Protein 8BBU (pdb70)

B-factor: mean 14.74, std 7.97, range [5.06, 46.54]

Secondary structure (P-SEA, 3-state):
ccaaaaaaaaaaacccccccbbbbcccccccccccccaaaaaaacccccccccccccaaaaaaaaaaaaaaccccccccccccaaaaaaaaacccccccccccaaaaaaaaaaaacccccc/ccaaaaaaaaaaacccccccbbbbcccbbbbccccccaaaaaaaccccccaaaaaacaaaaaaaaaaaaaaccccccccccccaaaaaaaaaccccccccccaaaaaaaaaaaaaccc

Structure (mmCIF, N/CA/C/O backbone):
data_8BBU
#
_entry.id   8BBU
#
_cell.length_a   27.440
_cell.length_b   36.170
_cell.length_c   61.390
_cell.angle_alpha   106.809
_cell.angle_beta   92.582
_cell.angle_gamma   95.491
#
_symmetry.space_group_name_H-M   'P 1'
#
loop_
_entity.id
_entity.type
_entity.pdbx_description
1 polymer Lysozyme
2 non-polymer 'SODIUM ION'
3 non-polymer 'MALONATE ION'
4 non-polymer GLYCEROL
5 water water
#
loop_
_atom_site.group_PDB
_atom_site.id
_atom_site.type_symbol
_atom_site.label_atom_id
_atom_site.label_alt_id
_atom_site.label_comp_id
_atom_site.label_asym_id
_atom_site.label_entity_id
_atom_site.label_seq_id
_atom_site.pdbx_PDB_ins_code
_atom_site.Cartn_x
_atom_site.Cartn_y
_atom_site.Cartn_z
_atom_site.occupancy
_atom_site.B_iso_or_equiv
_atom_site.auth_seq_id
_atom_site.auth_comp_id
_atom_site.auth_asym_id
_atom_site.auth_atom_id
_atom_site.pdbx_PDB_model_num
ATOM 9 N N . PHE A 1 2 ? -13.24251 23.02970 -17.98985 1.000 8.23223 22 PHE A N 1
ATOM 10 C CA . PHE A 1 2 ? -12.61748 23.04108 -19.30999 1.000 7.38088 22 PHE A CA 1
ATOM 11 C C . PHE A 1 2 ? -13.59896 23.66917 -20.27744 1.000 8.27931 22 PHE A C 1
ATOM 12 O O . PHE A 1 2 ? -14.60634 23.06423 -20.63087 1.000 9.47834 22 PHE A O 1
ATOM 20 N N . THR A 1 3 ? -13.32472 24.90425 -20.67487 1.000 8.30143 23 THR A N 1
ATOM 21 C CA . THR A 1 3 ? -14.29714 25.68358 -21.42595 1.000 8.98174 23 THR A CA 1
ATOM 22 C C . THR A 1 3 ? -14.13249 25.49433 -22.93959 1.000 8.72429 23 THR A C 1
ATOM 23 O O . THR A 1 3 ? -13.09699 25.05444 -23.43915 1.000 8.76564 23 THR A O 1
ATOM 27 N N . ASP A 1 4 ? -15.19455 25.85579 -23.67259 1.000 9.74746 24 ASP A N 1
ATOM 28 C CA . ASP A 1 4 ? -15.12741 25.85284 -25.12733 1.000 10.27443 24 ASP A CA 1
ATOM 29 C C . ASP A 1 4 ? -14.03025 26.77212 -25.65574 1.000 10.44721 24 ASP A C 1
ATOM 30 O O . ASP A 1 4 ? -13.42604 26.46364 -26.69285 1.000 10.48821 24 ASP A O 1
ATOM 35 N N . SER A 1 5 ? -13.74877 27.89331 -24.96297 1.000 10.46951 25 SER A N 1
ATOM 36 C CA . SER A 1 5 ? -12.67823 28.76719 -25.43007 1.000 11.78541 25 SER A CA 1
ATOM 37 C C . SER A 1 5 ? -11.33221 28.07849 -25.32300 1.000 9.46602 25 SER A C 1
ATOM 38 O O . SER A 1 5 ? -10.49755 28.19651 -26.22669 1.000 10.41574 25 SER A O 1
ATOM 41 N N . CYS A 1 6 ? -11.11025 27.37071 -24.20832 1.000 8.21926 26 CYS A N 1
ATOM 42 C CA . CYS A 1 6 ? -9.87875 26.60367 -24.03572 1.000 8.16074 26 CYS A CA 1
ATOM 43 C C . CYS A 1 6 ? -9.75588 25.54244 -25.12475 1.000 7.66067 26 CYS A C 1
ATOM 44 O O . CYS A 1 6 ? -8.73167 25.43067 -25.80893 1.000 8.22767 26 CYS A O 1
ATOM 47 N N . LEU A 1 7 ? -10.83930 24.79112 -25.32983 1.000 7.49833 27 LEU A N 1
ATOM 48 C CA . LEU A 1 7 ? -10.87948 23.77751 -26.36316 1.000 7.53283 27 LEU A CA 1
ATOM 49 C C . LEU A 1 7 ? -10.57659 24.36116 -27.74674 1.000 8.28872 27 LEU A C 1
ATOM 50 O O . LEU A 1 7 ? -9.79962 23.78632 -28.51672 1.000 9.01363 27 LEU A O 1
ATOM 55 N N . ARG A 1 8 ? -11.18156 25.50165 -28.07824 1.000 8.90965 28 ARG A N 1
ATOM 56 C CA . ARG A 1 8 ? -10.98839 26.10904 -29.39648 1.000 10.12352 28 ARG A CA 1
ATOM 57 C C . ARG A 1 8 ? -9.55047 26.50904 -29.62564 1.000 8.56180 28 ARG A C 1
ATOM 58 O O . ARG A 1 8 ? -9.02892 26.36234 -30.73631 1.000 9.24328 28 ARG A O 1
ATOM 64 N N . CYS A 1 9 ? -8.89936 27.05955 -28.60083 1.000 8.69285 29 CYS A N 1
ATOM 65 C CA . CYS A 1 9 ? -7.53006 27.49305 -28.78139 1.000 9.25096 29 CYS A CA 1
ATOM 66 C C . CYS A 1 9 ? -6.57564 26.30936 -28.85081 1.000 8.42663 29 CYS A C 1
ATOM 67 O O . CYS A 1 9 ? -5.58540 26.37968 -29.57684 1.000 9.88160 29 CYS A O 1
ATOM 70 N N . ILE A 1 10 ? -6.85743 25.22046 -28.11757 1.000 8.17923 30 ILE A N 1
ATOM 71 C CA . ILE A 1 10 ? -6.11727 23.98525 -28.34873 1.000 8.44833 30 ILE A CA 1
ATOM 72 C C . ILE A 1 10 ? -6.28873 23.54451 -29.79118 1.000 8.11220 30 ILE A C 1
ATOM 73 O O . ILE A 1 10 ? -5.31763 23.20617 -30.47923 1.000 8.94344 30 ILE A O 1
ATOM 78 N N . CYS A 1 11 ? -7.52783 23.54450 -30.28357 1.000 8.32503 31 CYS A N 1
ATOM 79 C CA . CYS A 1 11 ? -7.76524 23.16591 -31.68269 1.000 9.26674 31 CYS A CA 1
ATOM 80 C C . CYS A 1 11 ? -6.89925 23.98794 -32.63295 1.000 10.00592 31 CYS A C 1
ATOM 81 O O . CYS A 1 11 ? -6.23312 23.43721 -33.51108 1.000 10.09318 31 CYS A O 1
ATOM 84 N N A LYS A 1 12 ? -6.90877 25.31191 -32.46716 0.500 10.45850 32 LYS A N 1
ATOM 85 N N B LYS A 1 12 ? -6.91536 25.31075 -32.48503 0.500 10.51440 32 LYS A N 1
ATOM 86 C CA A LYS A 1 12 ? -6.16755 26.20404 -33.36344 0.500 11.01085 32 LYS A CA 1
ATOM 87 C CA B LYS A 1 12 ? -6.15644 26.16037 -33.40426 0.500 11.09897 32 LYS A CA 1
ATOM 88 C C A LYS A 1 12 ? -4.67784 25.88744 -33.36802 0.500 10.92555 32 LYS A C 1
ATOM 89 C C B LYS A 1 12 ? -4.67374 25.82129 -33.38313 0.500 10.65508 32 LYS A C 1
ATOM 90 O O A LYS A 1 12 ? -4.02686 25.91987 -34.42146 0.500 12.48341 32 LYS A O 1
ATOM 91 O O B LYS A 1 12 ? -4.02598 25.75687 -34.43539 0.500 11.95254 32 LYS A O 1
ATOM 96 N N . VAL A 1 13 ? -4.11319 25.61940 -32.19359 1.000 10.85156 33 VAL A N 1
ATOM 97 C CA . VAL A 1 13 ? -2.69517 25.32771 -32.11497 1.000 11.91391 33 VAL A CA 1
ATOM 98 C C . VAL A 1 13 ? -2.37963 24.01418 -32.81001 1.000 11.50717 33 VAL A C 1
ATOM 99 O O . VAL A 1 13 ? -1.33735 23.89119 -33.46976 1.000 12.65516 33 VAL A O 1
ATOM 103 N N . GLU A 1 14 ? -3.29360 23.04530 -32.75508 1.000 10.94946 34 GLU A N 1
ATOM 104 C CA . GLU A 1 14 ? -3.02980 21.74615 -33.33729 1.000 10.30309 34 GLU A CA 1
ATOM 105 C C . GLU A 1 14 ? -3.24283 21.72613 -34.83830 1.000 13.73543 34 GLU A C 1
ATOM 106 O O . GLU A 1 14 ? -2.62947 20.90223 -35.52707 1.000 17.23377 34 GLU A O 1
ATOM 114 N N . GLY A 1 15 ? -4.08193 22.61294 -35.36392 1.000 13.32817 35 GLY A N 1
ATOM 115 C CA . GLY A 1 15 ? -4.35744 22.67721 -36.79318 1.000 12.98546 35 GLY A CA 1
ATOM 116 C C . GLY A 1 15 ? -5.83193 22.76277 -37.10526 1.000 12.70114 35 GLY A C 1
ATOM 117 O O . GLY A 1 15 ? -6.22893 23.32423 -38.12534 1.000 16.71052 35 GLY A O 1
ATOM 118 N N . CYS A 1 16 ? -6.65656 22.15835 -36.27026 1.000 12.80019 36 CYS A N 1
ATOM 119 C CA . CYS A 1 16 ? -8.09132 22.39358 -36.30310 1.000 10.47422 36 CYS A CA 1
ATOM 120 C C . CYS A 1 16 ? -8.69471 21.96322 -37.63883 1.000 10.89438 36 CYS A C 1
ATOM 121 O O . CYS A 1 16 ? -8.43127 20.83177 -38.07018 1.000 11.23375 36 CYS A O 1
ATOM 124 N N . ASP A 1 17 ? -9.53644 22.78471 -38.27574 1.000 11.68644 37 ASP A N 1
ATOM 125 C CA . ASP A 1 17 ? -10.36790 22.27334 -39.36156 1.000 13.35974 37 ASP A CA 1
ATOM 126 C C . ASP A 1 17 ? -9.53703 21.74714 -40.52647 1.000 11.89210 37 ASP A C 1
ATOM 127 O O . ASP A 1 17 ? -9.99131 20.83961 -41.23036 1.000 12.26607 37 ASP A O 1
ATOM 132 N N . SER A 1 18 ? -8.33761 22.29569 -40.75032 1.000 13.27263 38 SER A N 1
ATOM 133 C CA . SER A 1 18 ? -7.52675 21.82579 -41.87582 1.000 13.25701 38 SER A CA 1
ATOM 134 C C . SER A 1 18 ? -7.14436 20.36481 -41.72959 1.000 12.17815 38 SER A C 1
ATOM 135 O O . SER A 1 18 ? -6.77873 19.72336 -42.72458 1.000 13.98300 38 SER A O 1
ATOM 138 N N . GLN A 1 19 ? -7.22489 19.82357 -40.50901 1.000 11.02406 39 GLN A N 1
ATOM 139 C CA . GLN A 1 19 ? -6.83533 18.44430 -40.23590 1.000 10.40111 39 GLN A CA 1
ATOM 140 C C . GLN A 1 19 ? -8.02018 17.50302 -40.09711 1.000 9.61093 39 GLN A C 1
ATOM 141 O O . GLN A 1 19 ? -7.80802 16.30877 -39.83566 1.000 10.40738 39 GLN A O 1
ATOM 147 N N . ILE A 1 20 ? -9.25643 17.97685 -40.31931 1.000 9.90154 40 ILE A N 1
ATOM 148 C CA . ILE A 1 20 ? -10.38448 17.05786 -40.31705 1.000 10.46069 40 ILE A CA 1
ATOM 149 C C . ILE A 1 20 ? -10.15870 16.00561 -41.38483 1.000 10.17179 40 ILE A C 1
ATOM 150 O O . ILE A 1 20 ? -9.82643 16.31494 -42.52845 1.000 11.23775 40 ILE A O 1
ATOM 155 N N . GLY A 1 21 ? -10.31098 14.73844 -41.00775 1.000 9.19835 41 GLY A N 1
ATOM 156 C CA . GLY A 1 21 ? -10.14313 13.66159 -41.96673 1.000 10.76783 41 GLY A CA 1
ATOM 157 C C . GLY A 1 21 ? -8.70572 13.21137 -42.16891 1.000 10.73257 41 GLY A C 1
ATOM 158 O O . GLY A 1 21 ? -8.47899 12.26123 -42.92382 1.000 12.58097 41 GLY A O 1
ATOM 159 N N . LYS A 1 22 ? -7.73477 13.86181 -41.54560 1.000 9.27115 42 LYS A N 1
ATOM 160 C CA . LYS A 1 22 ? -6.33347 13.67510 -41.88426 1.000 9.69094 42 LYS A CA 1
ATOM 161 C C . LYS A 1 22 ? -5.56078 13.05611 -40.73181 1.000 9.20761 42 LYS A C 1
ATOM 162 O O . LYS A 1 22 ? -5.80745 13.36612 -39.56982 1.000 10.37333 42 LYS A O 1
ATOM 168 N N . CYS A 1 23 ? -4.58179 12.21562 -41.06579 1.000 8.75232 43 CYS A N 1
ATOM 169 C CA . CYS A 1 23 ? -3.63520 11.69188 -40.09460 1.000 8.79585 43 CYS A CA 1
ATOM 170 C C . CYS A 1 23 ? -2.22385 11.87583 -40.62147 1.000 9.08182 43 CYS A C 1
ATOM 171 O O . CYS A 1 23 ? -1.99049 11.90878 -41.83589 1.000 10.34045 43 CYS A O 1
ATOM 174 N N . GLY A 1 24 ? -1.26671 11.92151 -39.70176 1.000 9.29744 44 GLY A N 1
ATOM 175 C CA . GLY A 1 24 ? 0.14720 11.91927 -39.99326 1.000 10.59978 44 GLY A CA 1
ATOM 176 C C . GLY A 1 24 ? 0.86088 11.12223 -38.91668 1.000 9.35724 44 GLY A C 1
ATOM 177 O O . GLY A 1 24 ? 0.23121 10.64576 -37.98622 1.000 12.08349 44 GLY A O 1
ATOM 178 N N . MET A 1 25 ? 2.17541 10.97201 -39.05918 1.000 10.78304 45 MET A N 1
ATOM 179 C CA . MET A 1 25 ? 2.98926 10.32819 -38.04851 1.000 10.97775 45 MET A CA 1
ATOM 180 C C . MET A 1 25 ? 3.70902 11.36979 -37.20743 1.000 11.30032 45 MET A C 1
ATOM 181 O O . MET A 1 25 ? 4.19375 12.37349 -37.72636 1.000 13.98054 45 MET A O 1
ATOM 186 N N A ASP A 1 26 ? 3.70713 11.15744 -35.89634 0.500 9.42249 46 ASP A N 1
ATOM 187 N N B ASP A 1 26 ? 3.82371 11.08974 -35.91300 0.500 10.55230 46 ASP A N 1
ATOM 188 C CA A ASP A 1 26 ? 4.44189 12.00231 -34.96761 0.500 9.61294 46 ASP A CA 1
ATOM 189 C CA B ASP A 1 26 ? 4.40922 12.01290 -34.94803 0.500 11.33969 46 ASP A CA 1
ATOM 190 C C A ASP A 1 26 ? 5.16206 11.10443 -33.97485 0.500 8.34411 46 ASP A C 1
ATOM 191 C C B ASP A 1 26 ? 5.15113 11.17447 -33.91284 0.500 9.78414 46 ASP A C 1
ATOM 192 O O A ASP A 1 26 ? 4.53174 10.30825 -33.26697 0.500 7.82508 46 ASP A O 1
ATOM 193 O O B ASP A 1 26 ? 4.52264 10.47798 -33.10898 0.500 9.86340 46 ASP A O 1
ATOM 202 N N . VAL A 1 27 ? 6.48676 11.21989 -33.93986 1.000 9.77929 47 VAL A N 1
ATOM 203 C CA . VAL A 1 27 ? 7.31245 10.44668 -33.01115 1.000 10.71151 47 VAL A CA 1
ATOM 204 C C . VAL A 1 27 ? 6.90199 8.96393 -33.02848 1.000 10.39962 47 VAL A C 1
ATOM 205 O O . VAL A 1 27 ? 6.70921 8.33096 -31.98431 1.000 11.39745 47 VAL A O 1
ATOM 209 N N . GLY A 1 28 ? 6.75891 8.41445 -34.23540 1.000 10.64598 48 GLY A N 1
ATOM 210 C CA . GLY A 1 28 ? 6.51376 7.00309 -34.38962 1.000 12.40243 48 GLY A CA 1
ATOM 211 C C . GLY A 1 28 ? 5.07589 6.55792 -34.25355 1.000 10.67170 48 GLY A C 1
ATOM 212 O O . GLY A 1 28 ? 4.82431 5.34146 -34.22997 1.000 12.20457 48 GLY A O 1
ATOM 213 N N . SER A 1 29 ? 4.13772 7.48995 -34.11998 1.000 9.52431 49 SER A N 1
ATOM 214 C CA . SER A 1 29 ? 2.74785 7.16589 -33.85263 1.000 8.93615 49 SER A CA 1
ATOM 215 C C . SER A 1 29 ? 1.82181 7.92357 -34.78870 1.000 8.49817 49 SER A C 1
ATOM 216 O O . SER A 1 29 ? 2.01014 9.10971 -35.04731 1.000 8.92374 49 SER A O 1
ATOM 219 N N A LEU A 1 30 ? 0.75829 7.26746 -35.22471 0.500 7.81126 50 LEU A N 1
ATOM 220 N N B LEU A 1 30 ? 0.76590 7.25257 -35.24419 0.500 8.69608 50 LEU A N 1
ATOM 221 C CA A LEU A 1 30 ? -0.25518 7.97143 -35.99213 0.500 7.40254 50 LEU A CA 1
ATOM 222 C CA B LEU A 1 30 ? -0.28868 7.96608 -35.94916 0.500 9.33356 50 LEU A CA 1
ATOM 223 C C A LEU A 1 30 ? -0.95994 8.99220 -35.10813 0.500 7.47579 50 LEU A C 1
ATOM 224 C C B LEU A 1 30 ? -0.85541 9.05337 -35.05533 0.500 8.59812 50 LEU A C 1
ATOM 225 O O A LEU A 1 30 ? -1.27631 8.72309 -33.94144 0.500 7.17150 50 LEU A O 1
ATOM 226 O O B LEU A 1 30 ? -1.00587 8.87723 -33.83919 0.500 8.63548 50 LEU A O 1
ATOM 235 N N . SER A 1 31 ? -1.20594 10.17280 -35.66862 1.000 7.96926 51 SER A N 1
ATOM 236 C CA . SER A 1 31 ? -1.84862 11.27955 -34.97706 1.000 8.26203 51 SER A CA 1
ATOM 237 C C . SER A 1 31 ? -2.86577 11.87821 -35.93457 1.000 7.91734 51 SER A C 1
ATOM 238 O O . SER A 1 31 ? -2.51910 12.20364 -37.08087 1.000 9.09056 51 SER A O 1
ATOM 241 N N . CYS A 1 32 ? -4.13615 11.96359 -35.50831 1.000 7.22911 52 CYS A N 1
ATOM 242 C CA . CYS A 1 32 ? -5.23053 12.23241 -36.43165 1.000 7.55611 52 CYS A CA 1
ATOM 243 C C . CYS A 1 32 ? -6.08000 13.41756 -35.99103 1.000 7.62396 52 CYS A C 1
ATOM 244 O O . CYS A 1 32 ? -6.32499 13.62950 -34.79474 1.000 7.41224 52 CYS A O 1
ATOM 247 N N . GLY A 1 33 ? -6.59255 14.13251 -36.99677 1.000 7.96882 53 GLY A N 1
ATOM 248 C CA . GLY A 1 33 ? -7.69326 15.03565 -36.84228 1.000 9.07660 53 GLY A CA 1
ATOM 249 C C . GLY A 1 33 ? -7.34848 16.38743 -36.26513 1.000 8.05447 53 GLY A C 1
ATOM 250 O O . GLY A 1 33 ? -6.18651 16.75433 -36.04690 1.000 7.87152 53 GLY A O 1
ATOM 251 N N . PRO A 1 34 ? -8.39531 17.17476 -36.02507 1.000 7.94359 54 PRO A N 1
ATOM 252 C CA . PRO A 1 34 ? -8.20668 18.58704 -35.65214 1.000 8.44081 54 PRO A CA 1
ATOM 253 C C . PRO A 1 34 ? -7.45987 18.79795 -34.35259 1.000 8.43145 54 PRO A C 1
ATOM 254 O O . PRO A 1 34 ? -6.90959 19.89844 -34.15582 1.000 9.89140 54 PRO A O 1
ATOM 258 N N . TYR A 1 35 ? -7.44389 17.80731 -33.45804 1.000 7.72201 55 TYR A N 1
ATOM 259 C CA . TYR A 1 35 ? -6.73796 17.90014 -32.19169 1.000 7.37281 55 TYR A CA 1
ATOM 260 C C . TYR A 1 35 ? -5.47439 17.05588 -32.14148 1.000 7.64793 55 TYR A C 1
ATOM 261 O O . TYR A 1 35 ? -4.82465 17.01121 -31.09419 1.000 7.95581 55 TYR A O 1
ATOM 270 N N . GLN A 1 36 ? -5.12418 16.39523 -33.25131 1.000 7.39430 56 GLN A N 1
ATOM 271 C CA . GLN A 1 36 ? -3.88505 15.63639 -33.37608 1.000 7.99285 56 GLN A CA 1
ATOM 272 C C . GLN A 1 36 ? -3.77312 14.59983 -32.24984 1.000 7.75069 56 GLN A C 1
ATOM 273 O O . GLN A 1 36 ? -2.86331 14.63268 -31.42090 1.000 8.95609 56 GLN A O 1
ATOM 279 N N . ILE A 1 37 ? -4.72232 13.67042 -32.24498 1.000 7.63545 57 ILE A N 1
ATOM 280 C CA . ILE A 1 37 ? -4.88646 12.66440 -31.20015 1.000 6.98443 57 ILE A CA 1
ATOM 281 C C . ILE A 1 37 ? -4.26525 11.34856 -31.63291 1.000 6.44729 57 ILE A C 1
ATOM 282 O O . ILE A 1 37 ? -4.57916 10.84155 -32.71318 1.000 7.08039 57 ILE A O 1
ATOM 287 N N . LYS A 1 38 ? -3.38611 10.80420 -30.77741 1.000 6.85778 58 LYS A N 1
ATOM 288 C CA . LYS A 1 38 ? -2.80263 9.48455 -30.95956 1.000 6.54859 58 LYS A CA 1
ATOM 289 C C . LYS A 1 38 ? -3.67319 8.42630 -30.26817 1.000 6.91974 58 LYS A C 1
ATOM 290 O O . LYS A 1 38 ? -4.45757 8.72317 -29.35598 1.000 7.28620 58 LYS A O 1
ATOM 296 N N . LYS A 1 39 ? -3.49090 7.17232 -30.67170 1.000 6.66592 59 LYS A N 1
ATOM 297 C CA . LYS A 1 39 ? -4.34597 6.11460 -30.13729 1.000 7.43550 59 LYS A CA 1
ATOM 298 C C . LYS A 1 39 ? -4.31025 5.99798 -28.60438 1.000 7.56123 59 LYS A C 1
ATOM 299 O O . LYS A 1 39 ? -5.38877 5.79515 -28.00493 1.000 7.78524 59 LYS A O 1
ATOM 305 N N . PRO A 1 40 ? -3.16502 6.14218 -27.90814 1.000 7.04444 60 PRO A N 1
ATOM 306 C CA . PRO A 1 40 ? -3.20482 6.05915 -26.43149 1.000 7.75975 60 PRO A CA 1
ATOM 307 C C . PRO A 1 40 ? -4.10168 7.09846 -25.80846 1.000 6.89761 60 PRO A C 1
ATOM 308 O O . PRO A 1 40 ? -4.70884 6.84914 -24.75205 1.000 7.51477 60 PRO A O 1
ATOM 312 N N . TYR A 1 41 ? -4.17522 8.27631 -26.41799 1.000 6.79557 61 TYR A N 1
ATOM 313 C CA . TYR A 1 41 ? -5.05285 9.33487 -25.93640 1.000 6.50732 61 TYR A CA 1
ATOM 314 C C . TYR A 1 41 ? -6.51560 8.92521 -26.09477 1.000 6.42687 61 TYR A C 1
ATOM 315 O O . TYR A 1 41 ? -7.33101 9.11661 -25.17706 1.000 7.62285 61 TYR A O 1
ATOM 324 N N . TRP A 1 42 ? -6.85913 8.36370 -27.26059 1.000 6.59831 62 TRP A N 1
ATOM 325 C CA . TRP A 1 42 ? -8.21331 7.87268 -27.50838 1.000 6.76204 62 TRP A CA 1
ATOM 326 C C . TRP A 1 42 ? -8.59005 6.74639 -26.54881 1.000 7.13064 62 TRP A C 1
ATOM 327 O O . TRP A 1 42 ? -9.73527 6.67290 -26.08563 1.000 8.13568 62 TRP A O 1
ATOM 338 N N . ILE A 1 43 ? -7.65624 5.84884 -26.25055 1.000 7.46759 63 ILE A N 1
ATOM 339 C CA . ILE A 1 43 ? -7.89554 4.84308 -25.20793 1.000 8.01127 63 ILE A CA 1
ATOM 340 C C . ILE A 1 43 ? -8.13936 5.54331 -23.87610 1.000 7.61208 63 ILE A C 1
ATOM 341 O O . ILE A 1 43 ? -9.11476 5.24656 -23.15983 1.000 8.57816 63 ILE A O 1
ATOM 346 N N . ASP A 1 44 ? -7.25601 6.47474 -23.52289 1.000 7.26590 64 ASP A N 1
ATOM 347 C CA . ASP A 1 44 ? -7.36505 7.13755 -22.23245 1.000 7.80709 64 ASP A CA 1
ATOM 348 C C . ASP A 1 44 ? -8.64700 7.93781 -22.09433 1.000 8.70202 64 ASP A C 1
ATOM 349 O O . ASP A 1 44 ? -9.16168 8.05267 -20.97652 1.000 9.51633 64 ASP A O 1
ATOM 354 N N . CYS A 1 45 ? -9.18229 8.50178 -23.19242 1.000 7.80574 65 CYS A N 1
ATOM 355 C CA . CYS A 1 45 ? -10.41643 9.27566 -23.10648 1.000 8.14168 65 CYS A CA 1
ATOM 356 C C . CYS A 1 45 ? -11.66858 8.41529 -23.18057 1.000 8.23887 65 CYS A C 1
ATOM 357 O O . CYS A 1 45 ? -12.77374 8.96319 -23.16535 1.000 10.83434 65 CYS A O 1
ATOM 360 N N . GLY A 1 46 ? -11.52936 7.09627 -23.22176 1.000 8.82648 66 GLY A N 1
ATOM 361 C CA . GLY A 1 46 ? -12.66450 6.19107 -23.11695 1.000 9.68490 66 GLY A CA 1
ATOM 362 C C . GLY A 1 46 ? -13.19217 5.64400 -24.43219 1.000 9.63510 66 GLY A C 1
ATOM 363 O O . GLY A 1 46 ? -14.34253 5.16586 -24.47000 1.000 11.29763 66 GLY A O 1
ATOM 364 N N . LYS A 1 47 ? -12.39005 5.68744 -25.50040 1.000 9.87884 67 LYS A N 1
ATOM 365 C CA . LYS A 1 47 ? -12.75632 5.09577 -26.78436 1.000 10.55637 67 LYS A CA 1
ATOM 366 C C . LYS A 1 47 ? -14.13187 5.54433 -27.29524 1.000 9.96916 67 LYS A C 1
ATOM 367 O O . LYS A 1 47 ? -14.97062 4.71632 -27.65479 1.000 11.38574 67 LYS A O 1
ATOM 373 N N . PRO A 1 48 ? -14.38345 6.84865 -27.39002 1.000 10.24445 68 PRO A N 1
ATOM 374 C CA . PRO A 1 48 ? -15.64310 7.31579 -27.98489 1.000 11.09782 68 PRO A CA 1
ATOM 375 C C . PRO A 1 48 ? -15.72169 6.99813 -29.46945 1.000 10.48516 68 PRO A C 1
ATOM 376 O O . PRO A 1 48 ? -14.71847 6.81228 -30.17202 1.000 10.12687 68 PRO A O 1
ATOM 380 N N . GLY A 1 49 ? -16.95932 6.92592 -29.95712 1.000 11.14383 69 GLY A N 1
ATOM 381 C CA . GLY A 1 49 ? -17.17503 6.69441 -31.36648 1.000 12.64756 69 GLY A CA 1
ATOM 382 C C . GLY A 1 49 ? -16.93005 5.25328 -31.77019 1.000 13.06572 69 GLY A C 1
ATOM 383 O O . GLY A 1 49 ? -16.95432 4.32610 -30.94989 1.000 14.77874 69 GLY A O 1
ATOM 384 N N . GLY A 1 50 ? -16.72368 5.05760 -33.07484 1.000 13.28370 70 GLY A N 1
ATOM 385 C CA . GLY A 1 50 ? -16.67640 3.72649 -33.64391 1.000 15.51385 70 GLY A CA 1
ATOM 386 C C . GLY A 1 50 ? -15.31712 3.06574 -33.69158 1.000 15.30980 70 GLY A C 1
ATOM 387 O O . GLY A 1 50 ? -15.21892 1.85750 -33.93565 1.000 17.99178 70 GLY A O 1
ATOM 388 N N . GLY A 1 51 ? -14.25293 3.81190 -33.48922 1.000 14.02490 71 GLY A N 1
ATOM 389 C CA . GLY A 1 51 ? -12.90704 3.29434 -33.61158 1.000 12.39797 71 GLY A CA 1
ATOM 390 C C . GLY A 1 51 ? -11.95056 4.45799 -33.53912 1.000 10.75672 71 GLY A C 1
ATOM 391 O O . GLY A 1 51 ? -12.35645 5.62365 -33.52397 1.000 10.46758 71 GLY A O 1
ATOM 392 N N . TYR A 1 52 ? -10.65855 4.12994 -33.48048 1.000 10.30824 72 TYR A N 1
ATOM 393 C CA . TYR A 1 52 ? -9.64955 5.16143 -33.26330 1.000 9.65168 72 TYR A CA 1
ATOM 394 C C . TYR A 1 52 ? -9.63492 6.19762 -34.38859 1.000 8.71296 72 TYR A C 1
ATOM 395 O O . TYR A 1 52 ? -9.81728 7.40130 -34.15961 1.000 8.78190 72 TYR A O 1
ATOM 404 N N . GLU A 1 53 ? -9.35450 5.76648 -35.61801 1.000 9.83226 73 GLU A N 1
ATOM 405 C CA . GLU A 1 53 ? -9.25324 6.73995 -36.70556 1.000 9.79284 73 GLU A CA 1
ATOM 406 C C . GLU A 1 53 ? -10.61743 7.34485 -37.02107 1.000 9.68832 73 GLU A C 1
ATOM 407 O O . GLU A 1 53 ? -10.72715 8.54883 -37.30476 1.000 10.70540 73 GLU A O 1
ATOM 413 N N . SER A 1 54 ? -11.66581 6.52536 -37.01810 1.000 10.57574 74 SER A N 1
ATOM 414 C CA . SER A 1 54 ? -12.96616 7.09113 -37.37117 1.000 11.95105 74 SER A CA 1
ATOM 415 C C . SER A 1 54 ? -13.40273 8.16292 -36.38098 1.000 10.58275 74 SER A C 1
ATOM 416 O O . SER A 1 54 ? -14.03025 9.15539 -36.76722 1.000 12.80700 74 SER A O 1
ATOM 419 N N . CYS A 1 55 ? -13.07697 7.98582 -35.09687 1.000 9.48011 75 CYS A N 1
ATOM 420 C CA . CYS A 1 55 ? -13.36425 9.03097 -34.12826 1.000 9.35720 75 CYS A CA 1
ATOM 421 C C . CYS A 1 55 ? -12.43570 10.21990 -34.31450 1.000 7.91271 75 CYS A C 1
ATOM 422 O O . CYS A 1 55 ? -12.89326 11.36529 -34.44633 1.000 8.64751 75 CYS A O 1
ATOM 425 N N . THR A 1 56 ? -11.10973 9.97713 -34.26720 1.000 8.27315 76 THR A N 1
ATOM 426 C CA . THR A 1 56 ? -10.19955 11.10425 -34.12427 1.000 8.15916 76 THR A CA 1
ATOM 427 C C . THR A 1 56 ? -10.03935 11.91929 -35.39742 1.000 7.78918 76 THR A C 1
ATOM 428 O O . THR A 1 56 ? -9.58076 13.06272 -35.32723 1.000 8.81718 76 THR A O 1
ATOM 432 N N . LYS A 1 57 ? -10.41971 11.36491 -36.57056 1.000 7.96866 77 LYS A N 1
ATOM 433 C CA . LYS A 1 57 ? -10.46654 12.18038 -37.77937 1.000 8.96353 77 LYS A CA 1
ATOM 434 C C . LYS A 1 57 ? -11.60185 13.19989 -37.75235 1.000 8.67626 77 LYS A C 1
ATOM 435 O O . LYS A 1 57 ? -11.57211 14.19050 -38.49935 1.000 10.28378 77 LYS A O 1
ATOM 441 N N . ASN A 1 58 ? -12.60865 12.96243 -36.91897 1.000 9.18251 78 ASN A N 1
ATOM 442 C CA . ASN A 1 58 ? -13.84544 13.72887 -36.88769 1.000 9.59186 78 ASN A CA 1
ATOM 443 C C . ASN A 1 58 ? -13.77758 14.78243 -35.78244 1.000 8.37910 78 ASN A C 1
ATOM 444 O O . ASN A 1 58 ? -13.31695 14.51013 -34.66493 1.000 8.77933 78 ASN A O 1
ATOM 449 N N . LYS A 1 59 ? -14.24811 15.99302 -36.06921 1.000 8.92754 79 LYS A N 1
ATOM 450 C CA . LYS A 1 59 ? -14.15708 17.06245 -35.08725 1.000 9.03922 79 LYS A CA 1
ATOM 451 C C . LYS A 1 59 ? -15.01849 16.78323 -33.85457 1.000 8.54839 79 LYS A C 1
ATOM 452 O O . LYS A 1 59 ? -14.55127 16.93729 -32.71937 1.000 8.48774 79 LYS A O 1
ATOM 458 N N . ALA A 1 60 ? -16.28607 16.41307 -34.04727 1.000 9.25952 80 ALA A N 1
ATOM 459 C CA . ALA A 1 60 ? -17.16277 16.20411 -32.89648 1.000 9.82499 80 ALA A CA 1
ATOM 460 C C . ALA A 1 60 ? -16.67583 15.06271 -32.00505 1.000 8.58794 80 ALA A C 1
ATOM 461 O O . ALA A 1 60 ? -16.66802 15.18422 -30.76822 1.000 8.90208 80 ALA A O 1
ATOM 463 N N . CYS A 1 61 ? -16.28955 13.92652 -32.59578 1.000 8.41704 81 CYS A N 1
ATOM 464 C CA . CYS A 1 61 ? -15.83384 12.81960 -31.75765 1.000 8.66777 81 CYS A CA 1
ATOM 465 C C . CYS A 1 61 ? -14.52970 13.18641 -31.06157 1.000 7.61425 81 CYS A C 1
ATOM 466 O O . CYS A 1 61 ? -14.31677 12.86368 -29.88020 1.000 7.85717 81 CYS A O 1
ATOM 469 N N . SER A 1 62 ? -13.64436 13.90587 -31.76985 1.000 7.39922 82 SER A N 1
ATOM 470 C CA . SER A 1 62 ? -12.42190 14.37170 -31.12881 1.000 7.23621 82 SER A CA 1
ATOM 471 C C . SER A 1 62 ? -12.72802 15.24704 -29.92155 1.000 7.35900 82 SER A C 1
ATOM 472 O O . SER A 1 62 ? -12.07103 15.13809 -28.88895 1.000 7.10333 82 SER A O 1
ATOM 475 N N . GLU A 1 63 ? -13.69605 16.15215 -30.04049 1.000 7.41371 83 GLU A N 1
ATOM 476 C CA . GLU A 1 63 ? -14.04640 17.01309 -28.92121 1.000 7.99767 83 GLU A CA 1
ATOM 477 C C . GLU A 1 63 ? -14.65385 16.23043 -27.76243 1.000 8.11615 83 GLU A C 1
ATOM 478 O O . GLU A 1 63 ? -14.36824 16.52998 -26.59896 1.000 8.47229 83 GLU A O 1
ATOM 484 N N . THR A 1 64 ? -15.48579 15.23727 -28.05913 1.000 8.44766 84 THR A N 1
ATOM 485 C CA . THR A 1 64 ? -15.94479 14.33830 -27.00467 1.000 8.72134 84 THR A CA 1
ATOM 486 C C . THR A 1 64 ? -14.76200 13.72942 -26.27202 1.000 7.88257 84 THR A C 1
ATOM 487 O O . THR A 1 64 ? -14.73682 13.68124 -25.02754 1.000 8.10712 84 THR A O 1
ATOM 491 N N . CYS A 1 65 ? -13.77416 13.26782 -27.03487 1.000 7.47443 85 CYS A N 1
ATOM 492 C CA . CYS A 1 65 ? -12.57898 12.66650 -26.45705 1.000 6.93048 85 CYS A CA 1
ATOM 493 C C . CYS A 1 65 ? -11.79675 13.66327 -25.60766 1.000 7.19223 85 CYS A C 1
ATOM 494 O O . CYS A 1 65 ? -11.47525 13.37204 -24.45388 1.000 7.16738 85 CYS A O 1
ATOM 497 N N . VAL A 1 66 ? -11.49140 14.84195 -26.15086 1.000 6.82560 86 VAL A N 1
ATOM 498 C CA . VAL A 1 66 ? -10.70561 15.82159 -25.39894 1.000 6.84735 86 VAL A CA 1
ATOM 499 C C . VAL A 1 66 ? -11.42643 16.19824 -24.11055 1.000 6.68413 86 VAL A C 1
ATOM 500 O O . VAL A 1 66 ? -10.80747 16.27733 -23.04320 1.000 7.42112 86 VAL A O 1
ATOM 504 N N A ARG A 1 67 ? -12.73173 16.46060 -24.18836 0.600 7.36587 87 ARG A N 1
ATOM 505 N N B ARG A 1 67 ? -12.73846 16.45989 -24.19637 0.400 7.55226 87 ARG A N 1
ATOM 506 C CA A ARG A 1 67 ? -13.45676 16.81307 -22.97486 0.600 7.99948 87 ARG A CA 1
ATOM 507 C CA B ARG A 1 67 ? -13.50359 16.80700 -23.00178 0.400 8.33800 87 ARG A CA 1
ATOM 508 C C A ARG A 1 67 ? -13.40772 15.68704 -21.95099 0.600 8.15774 87 ARG A C 1
ATOM 509 C C B ARG A 1 67 ? -13.44207 15.69364 -21.96144 0.400 8.45507 87 ARG A C 1
ATOM 510 O O A ARG A 1 67 ? -13.20792 15.93912 -20.75443 0.600 8.05350 87 ARG A O 1
ATOM 511 O O B ARG A 1 67 ? -13.27110 15.96319 -20.76495 0.400 8.78900 87 ARG A O 1
ATOM 526 N N . ALA A 1 68 ? -13.56757 14.43092 -22.39456 1.000 7.88658 88 ALA A N 1
ATOM 527 C CA . ALA A 1 68 ? -13.51346 13.32248 -21.44520 1.000 8.19964 88 ALA A CA 1
ATOM 528 C C . ALA A 1 68 ? -12.12376 13.18355 -20.84851 1.000 7.95797 88 ALA A C 1
ATOM 529 O O . ALA A 1 68 ? -11.96822 12.85857 -19.66338 1.000 8.43939 88 ALA A O 1
ATOM 531 N N . TYR A 1 69 ? -11.09880 13.45002 -21.65366 1.000 7.13225 89 TYR A N 1
ATOM 532 C CA . TYR A 1 69 ? -9.71887 13.37876 -21.19918 1.000 7.17849 89 TYR A CA 1
ATOM 533 C C . TYR A 1 69 ? -9.47355 14.40267 -20.09206 1.000 6.86392 89 TYR A C 1
ATOM 534 O O . TYR A 1 69 ? -8.85797 14.08718 -19.05716 1.000 6.96291 89 TYR A O 1
ATOM 543 N N . MET A 1 70 ? -9.98520 15.62735 -20.26699 1.000 6.88663 90 MET A N 1
ATOM 544 C CA . MET A 1 70 ? -9.77496 16.66970 -19.27195 1.000 7.34894 90 MET A CA 1
ATOM 545 C C . MET A 1 70 ? -10.53675 16.38053 -17.98380 1.000 7.17790 90 MET A C 1
ATOM 546 O O . MET A 1 70 ? -10.02792 16.63711 -16.88609 1.000 7.93642 90 MET A O 1
ATOM 551 N N . LYS A 1 71 ? -11.75752 15.84471 -18.09414 1.000 7.85935 91 LYS A N 1
ATOM 552 C CA . LYS A 1 71 ? -12.49903 15.43915 -16.90445 1.000 9.35869 91 LYS A CA 1
ATOM 553 C C . LYS A 1 71 ? -11.74061 14.35545 -16.14682 1.000 9.09289 91 LYS A C 1
ATOM 554 O O . LYS A 1 71 ? -11.62886 14.39942 -14.91751 1.000 9.94498 91 LYS A O 1
ATOM 558 N N . ARG A 1 72 ? -11.19129 13.37997 -16.87707 1.000 8.09457 92 ARG A N 1
ATOM 559 C CA . ARG A 1 72 ? -10.53888 12.24048 -16.24836 1.000 8.47176 92 ARG A CA 1
ATOM 560 C C . ARG A 1 72 ? -9.21301 12.62498 -15.61443 1.000 8.64291 92 ARG A C 1
ATOM 561 O O . ARG A 1 72 ? -8.89026 12.14891 -14.51201 1.000 9.27804 92 ARG A O 1
ATOM 569 N N . TYR A 1 73 ? -8.42014 13.48381 -16.28445 1.000 7.78327 93 TYR A N 1
ATOM 570 C CA . TYR A 1 73 ? -7.03382 13.69017 -15.87355 1.000 7.63429 93 TYR A CA 1
ATOM 571 C C . TYR A 1 73 ? -6.71572 15.05269 -15.26419 1.000 7.54769 93 TYR A C 1
ATOM 572 O O . TYR A 1 73 ? -5.60862 15.23192 -14.74481 1.000 8.28750 93 TYR A O 1
ATOM 581 N N . GLY A 1 74 ? -7.62043 16.03037 -15.34695 1.000 7.90214 94 GLY A N 1
ATOM 582 C CA . GLY A 1 74 ? -7.27350 17.38319 -14.90627 1.000 8.65130 94 GLY A CA 1
ATOM 583 C C . GLY A 1 74 ? -6.83197 17.46579 -13.46191 1.000 8.15040 94 GLY A C 1
ATOM 584 O O . GLY A 1 74 ? -5.70216 17.88830 -13.17173 1.000 8.16944 94 GLY A O 1
ATOM 585 N N . THR A 1 75 ? -7.71835 17.07128 -12.52094 1.000 9.51509 95 THR A N 1
ATOM 586 C CA . THR A 1 75 ? -7.37667 17.15648 -11.10397 1.000 10.64520 95 THR A CA 1
ATOM 587 C C . THR A 1 75 ? -6.36753 16.08967 -10.71544 1.000 10.39610 95 THR A C 1
ATOM 588 O O . THR A 1 75 ? -5.61191 16.27137 -9.75939 1.000 12.41758 95 THR A O 1
ATOM 592 N N . PHE A 1 76 ? -6.32176 14.97190 -11.44501 1.000 9.67538 96 PHE A N 1
ATOM 593 C CA . PHE A 1 76 ? -5.21950 14.03446 -11.25268 1.000 10.29172 96 PHE A CA 1
ATOM 594 C C . PHE A 1 76 ? -3.88520 14.73975 -11.46307 1.000 9.78639 96 PHE A C 1
ATOM 595 O O . PHE A 1 76 ? -2.97404 14.64874 -10.63640 1.000 11.57177 96 PHE A O 1
ATOM 603 N N . CYS A 1 77 ? -3.73769 15.39171 -12.60843 1.000 8.96409 97 CYS A N 1
ATOM 604 C CA . CYS A 1 77 ? -2.46534 16.02389 -12.92420 1.000 8.52498 97 CYS A CA 1
ATOM 605 C C . CYS A 1 77 ? -2.12578 17.09341 -11.89901 1.000 8.43860 97 CYS A C 1
ATOM 606 O O . CYS A 1 77 ? -0.97341 17.20246 -11.46274 1.000 10.07020 97 CYS A O 1
ATOM 609 N N . THR A 1 78 ? -3.10337 17.89156 -11.51191 1.000 8.88018 98 THR A N 1
ATOM 610 C CA . THR A 1 78 ? -2.76959 19.00563 -10.61772 1.000 10.23591 98 THR A CA 1
ATOM 611 C C . THR A 1 78 ? -2.56518 18.55969 -9.18783 1.000 11.92816 98 THR A C 1
ATOM 612 O O . THR A 1 78 ? -2.10171 19.37093 -8.37957 1.000 15.91372 98 THR A O 1
ATOM 616 N N . GLY A 1 79 ? -2.92515 17.32947 -8.84951 1.000 12.53392 99 GLY A N 1
ATOM 617 C CA . GLY A 1 79 ? -2.83814 16.88790 -7.46344 1.000 13.73245 99 GLY A CA 1
ATOM 618 C C . GLY A 1 79 ? -3.94561 17.44002 -6.59549 1.000 14.92465 99 GLY A C 1
ATOM 619 O O . GLY A 1 79 ? -3.70639 17.78253 -5.42091 1.000 19.86700 99 GLY A O 1
ATOM 620 N N . GLY A 1 80 ? -5.14855 17.56969 -7.14202 1.000 13.07466 100 GLY A N 1
ATOM 621 C CA . GLY A 1 80 ? -6.32895 17.92903 -6.39440 1.000 13.40825 100 GLY A CA 1
ATOM 622 C C . GLY A 1 80 ? -6.72990 19.37396 -6.48823 1.000 14.27545 100 GLY A C 1
ATOM 623 O O . GLY A 1 80 ? -7.82616 19.71518 -6.04507 1.000 19.26793 100 GLY A O 1
ATOM 624 N N A ARG A 1 81 ? -5.87019 20.20666 -7.08799 0.600 12.46916 101 ARG A N 1
ATOM 625 N N B ARG A 1 81 ? -5.88687 20.25945 -6.97607 0.400 13.11406 101 ARG A N 1
ATOM 626 C CA A ARG A 1 81 ? -6.10267 21.62905 -7.31722 0.600 11.90481 101 ARG A CA 1
ATOM 627 C CA B ARG A 1 81 ? -6.39636 21.61810 -7.02143 0.400 12.68471 101 ARG A CA 1
ATOM 628 C C A ARG A 1 81 ? -7.15026 21.81038 -8.40999 0.600 10.84044 101 ARG A C 1
ATOM 629 C C B ARG A 1 81 ? -7.12224 21.86214 -8.32861 0.400 11.35290 101 ARG A C 1
ATOM 630 O O A ARG A 1 81 ? -7.19243 21.05541 -9.38897 0.600 10.24238 101 ARG A O 1
ATOM 631 O O B ARG A 1 81 ? -6.87297 21.22334 -9.35643 0.400 10.45117 101 ARG A O 1
ATOM 646 N N . THR A 1 82 ? -7.97124 22.85833 -8.28860 1.000 10.45325 102 THR A N 1
ATOM 647 C CA . THR A 1 82 ? -8.83536 23.17309 -9.40735 1.000 9.31586 102 THR A CA 1
ATOM 648 C C . THR A 1 82 ? -7.96712 23.45476 -10.63544 1.000 8.91778 102 THR A C 1
ATOM 649 O O . THR A 1 82 ? -7.09332 24.33029 -10.56925 1.000 9.11727 102 THR A O 1
ATOM 653 N N . PRO A 1 83 ? -8.18208 22.78056 -11.76727 1.000 7.87813 103 PRO A N 1
ATOM 654 C CA . PRO A 1 83 ? -7.34991 23.06137 -12.94615 1.000 7.95653 103 PRO A CA 1
ATOM 655 C C . PRO A 1 83 ? -7.81861 24.30236 -13.69904 1.000 7.59470 103 PRO A C 1
ATOM 656 O O . PRO A 1 83 ? -8.98241 24.71018 -13.63911 1.000 8.43945 103 PRO A O 1
ATOM 660 N N . THR A 1 84 ? -6.89363 24.88893 -14.43487 1.000 7.63354 104 THR A N 1
ATOM 661 C CA . THR A 1 84 ? -7.21330 25.98797 -15.34967 1.000 7.47254 104 THR A CA 1
ATOM 662 C C . THR A 1 84 ? -6.93811 25.56989 -16.78778 1.000 6.91502 104 THR A C 1
ATOM 663 O O . THR A 1 84 ? -6.49579 24.46209 -17.05493 1.000 6.75808 104 THR A O 1
ATOM 667 N N . CYS A 1 85 ? -7.21031 26.46264 -17.74689 1.000 7.13913 105 CYS A N 1
ATOM 668 C CA . CYS A 1 85 ? -6.89228 26.13920 -19.13548 1.000 7.80946 105 CYS A CA 1
ATOM 669 C C . CYS A 1 85 ? -5.40598 25.84950 -19.32133 1.000 6.88189 105 CYS A C 1
ATOM 670 O O . CYS A 1 85 ? -5.03177 25.01549 -20.14716 1.000 8.17909 105 CYS A O 1
ATOM 673 N N . GLN A 1 86 ? -4.54114 26.52347 -18.55710 1.000 7.55002 106 GLN A N 1
ATOM 674 C CA . GLN A 1 86 ? -3.12108 26.19021 -18.61291 1.000 8.39436 106 GLN A CA 1
ATOM 675 C C . GLN A 1 86 ? -2.90457 24.70709 -18.33894 1.000 7.51560 106 GLN A C 1
ATOM 676 O O . GLN A 1 86 ? -2.17629 24.02589 -19.07091 1.000 8.32643 106 GLN A O 1
ATOM 682 N N . ASP A 1 87 ? -3.52565 24.19033 -17.27376 1.000 7.17668 107 ASP A N 1
ATOM 683 C CA . ASP A 1 87 ? -3.41654 22.77260 -16.98400 1.000 7.07983 107 ASP A CA 1
ATOM 684 C C . ASP A 1 87 ? -3.97735 21.91627 -18.11267 1.000 6.07018 107 ASP A C 1
ATOM 685 O O . ASP A 1 87 ? -3.35839 20.92146 -18.51337 1.000 7.08373 107 ASP A O 1
ATOM 690 N N . TYR A 1 88 ? -5.18892 22.23221 -18.57954 1.000 6.59448 108 TYR A N 1
ATOM 691 C CA . TYR A 1 88 ? -5.81886 21.40321 -19.60233 1.000 6.39825 108 TYR A CA 1
ATOM 692 C C . TYR A 1 88 ? -5.01762 21.38488 -20.89536 1.000 6.91115 108 TYR A C 1
ATOM 693 O O . TYR A 1 88 ? -4.82590 20.32987 -21.50400 1.000 7.01903 108 TYR A O 1
ATOM 702 N N . ALA A 1 89 ? -4.53595 22.54639 -21.33541 1.000 6.73694 109 ALA A N 1
ATOM 703 C CA . ALA A 1 89 ? -3.74340 22.58988 -22.56083 1.000 7.01792 109 ALA A CA 1
ATOM 704 C C . ALA A 1 89 ? -2.46425 21.78865 -22.39899 1.000 6.81804 109 ALA A C 1
ATOM 705 O O . ALA A 1 89 ? -2.05477 21.05000 -23.31472 1.000 7.44552 109 ALA A O 1
ATOM 707 N N . ARG A 1 90 ? -1.81046 21.91642 -21.23652 1.000 7.02473 110 ARG A N 1
ATOM 708 C CA . ARG A 1 90 ? -0.55967 21.20723 -21.00963 1.000 7.66789 110 ARG A CA 1
ATOM 709 C C . ARG A 1 90 ? -0.75765 19.70324 -20.89890 1.000 6.95572 110 ARG A C 1
ATOM 710 O O . ARG A 1 90 ? 0.11732 18.92300 -21.31790 1.000 7.59664 110 ARG A O 1
ATOM 718 N N A ILE A 1 91 ? -1.89851 19.29415 -20.34258 0.600 6.74663 111 ILE A N 1
ATOM 719 N N B ILE A 1 91 ? -1.89445 19.23502 -20.37342 0.400 7.27413 111 ILE A N 1
ATOM 720 C CA A ILE A 1 91 ? -2.32949 17.89815 -20.34805 0.600 6.50284 111 ILE A CA 1
ATOM 721 C CA B ILE A 1 91 ? -2.11956 17.78689 -20.43225 0.400 8.36787 111 ILE A CA 1
ATOM 722 C C A ILE A 1 91 ? -2.53731 17.41294 -21.77908 0.600 6.17596 111 ILE A C 1
ATOM 723 C C B ILE A 1 91 ? -2.57105 17.34552 -21.82176 0.400 7.74871 111 ILE A C 1
ATOM 724 O O A ILE A 1 91 ? -2.08757 16.31993 -22.14707 0.600 6.71481 111 ILE A O 1
ATOM 725 O O B ILE A 1 91 ? -2.33450 16.19188 -22.20665 0.400 7.51253 111 ILE A O 1
ATOM 734 N N . HIS A 1 92 ? -3.22682 18.20455 -22.61245 1.000 6.32649 112 HIS A N 1
ATOM 735 C CA . HIS A 1 92 ? -3.45365 17.78414 -23.99013 1.000 6.63306 112 HIS A CA 1
ATOM 736 C C . HIS A 1 92 ? -2.12878 17.47212 -24.66277 1.000 6.97715 112 HIS A C 1
ATOM 737 O O . HIS A 1 92 ? -1.96156 16.42796 -25.30040 1.000 7.79819 112 HIS A O 1
ATOM 744 N N . ASN A 1 93 ? -1.16453 18.39284 -24.53792 1.000 7.15793 113 ASN A N 1
ATOM 745 C CA . ASN A 1 93 ? 0.11444 18.23970 -25.22941 1.000 7.81976 113 ASN A CA 1
ATOM 746 C C . ASN A 1 93 ? 0.97518 17.14584 -24.60467 1.000 8.42034 113 ASN A C 1
ATOM 747 O O . ASN A 1 93 ? 1.60563 16.36746 -25.33042 1.000 9.56514 113 ASN A O 1
ATOM 752 N N . GLY A 1 94 ? 1.03881 17.07943 -23.27540 1.000 7.86146 114 GLY A N 1
ATOM 753 C CA . GLY A 1 94 ? 2.03127 16.27283 -22.59262 1.000 8.38910 114 GLY A CA 1
ATOM 754 C C . GLY A 1 94 ? 1.55962 15.00313 -21.92301 1.000 8.39776 114 GLY A C 1
ATOM 755 O O . GLY A 1 94 ? 2.38052 14.25856 -21.39097 1.000 11.43761 114 GLY A O 1
ATOM 756 N N . GLY A 1 95 ? 0.26424 14.75144 -21.89327 1.000 8.49065 115 GLY A N 1
ATOM 757 C CA . GLY A 1 95 ? -0.27420 13.56465 -21.25954 1.000 8.57175 115 GLY A CA 1
ATOM 758 C C . GLY A 1 95 ? -0.72874 13.86614 -19.84346 1.000 7.86815 115 GLY A C 1
ATOM 759 O O . GLY A 1 95 ? -0.77348 15.02818 -19.40169 1.000 8.58203 115 GLY A O 1
ATOM 760 N N . PRO A 1 96 ? -1.05790 12.81774 -19.08845 1.000 8.23211 116 PRO A N 1
ATOM 761 C CA . PRO A 1 96 ? -1.67231 13.01123 -17.76123 1.000 9.11143 116 PRO A CA 1
ATOM 762 C C . PRO A 1 96 ? -0.80176 13.74683 -16.74359 1.000 9.41972 116 PRO A C 1
ATOM 763 O O . PRO A 1 96 ? -1.34366 14.24412 -15.75116 1.000 10.97713 116 PRO A O 1
ATOM 767 N N B ARG A 1 97 ? 0.51117 13.82101 -16.96137 0.500 8.76484 117 ARG A N 1
ATOM 768 N N C ARG A 1 97 ? 0.51177 13.82231 -16.93111 0.500 9.54817 117 ARG A N 1
ATOM 769 C CA B ARG A 1 97 ? 1.42027 14.58629 -16.11953 0.500 8.97257 117 ARG A CA 1
ATOM 770 C CA C ARG A 1 97 ? 1.34781 14.64740 -16.06476 0.500 10.76171 117 ARG A CA 1
ATOM 771 C C B ARG A 1 97 ? 1.80862 15.92417 -16.74471 0.500 8.57462 117 ARG A C 1
ATOM 772 C C C ARG A 1 97 ? 1.83247 15.91356 -16.76219 0.500 9.74177 117 ARG A C 1
ATOM 773 O O B ARG A 1 97 ? 2.60297 16.66787 -16.16396 0.500 9.43757 117 ARG A O 1
ATOM 774 O O C ARG A 1 97 ? 2.73743 16.58999 -16.26358 0.500 11.38951 117 ARG A O 1
ATOM 783 N N . GLY A 1 98 ? 1.22700 16.25963 -17.89253 1.000 8.72396 118 GLY A N 1
ATOM 784 C CA . GLY A 1 98 ? 1.71670 17.37899 -18.66817 1.000 8.93889 118 GLY A CA 1
ATOM 785 C C . GLY A 1 98 ? 1.62305 18.72437 -17.98406 1.000 8.60161 118 GLY A C 1
ATOM 786 O O . GLY A 1 98 ? 2.42596 19.61134 -18.25327 1.000 9.13560 118 GLY A O 1
ATOM 787 N N . CYS A 1 99 ? 0.65810 18.89527 -17.08267 1.000 8.68074 119 CYS A N 1
ATOM 788 C CA . CYS A 1 99 ? 0.48421 20.15586 -16.38737 1.000 9.33132 119 CYS A CA 1
ATOM 789 C C . CYS A 1 99 ? 1.66025 20.51177 -15.48245 1.000 11.12958 119 CYS A C 1
ATOM 790 O O . CYS A 1 99 ? 1.75697 21.67053 -15.05547 1.000 12.40015 119 CYS A O 1
ATOM 793 N N A LYS A 1 100 ? 2.53186 19.55028 -15.17312 0.500 11.76797 120 LYS A N 1
ATOM 794 N N B LYS A 1 100 ? 2.54550 19.55745 -15.19359 0.500 11.95965 120 LYS A N 1
ATOM 795 C CA A LYS A 1 100 ? 3.69458 19.74588 -14.31783 0.500 14.08963 120 LYS A CA 1
ATOM 796 C CA B LYS A 1 100 ? 3.69945 19.73269 -14.32547 0.500 14.40856 120 LYS A CA 1
ATOM 797 C C A LYS A 1 100 ? 4.99414 19.45775 -15.06341 0.500 13.03443 120 LYS A C 1
ATOM 798 C C B LYS A 1 100 ? 5.01299 19.71504 -15.09342 0.500 13.47942 120 LYS A C 1
ATOM 799 O O A LYS A 1 100 ? 6.02859 19.22105 -14.42945 0.500 15.54682 120 LYS A O 1
ATOM 800 O O B LYS A 1 100 ? 6.07320 19.95094 -14.49831 0.500 15.84821 120 LYS A O 1
ATOM 806 N N . SER A 1 101 ? 4.97285 19.45774 -16.39390 1.000 12.70254 121 SER A N 1
ATOM 807 C CA . SER A 1 101 ? 6.15686 19.17219 -17.18512 1.000 12.79786 121 SER A CA 1
ATOM 808 C C . SER A 1 101 ? 6.67435 20.41222 -17.88659 1.000 12.46209 121 SER A C 1
ATOM 809 O O . SER A 1 101 ? 5.91254 21.15560 -18.50978 1.000 12.76309 121 SER A O 1
ATOM 812 N N A SER A 1 102 ? 7.98656 20.62220 -17.81747 0.500 13.35505 122 SER A N 1
ATOM 813 N N B SER A 1 102 ? 7.99405 20.61369 -17.81701 0.500 14.39009 122 SER A N 1
ATOM 814 C CA A SER A 1 102 ? 8.56117 21.75338 -18.53350 0.500 13.38905 122 SER A CA 1
ATOM 815 C CA B SER A 1 102 ? 8.60515 21.72487 -18.53788 0.500 15.68068 122 SER A CA 1
ATOM 816 C C A SER A 1 102 ? 8.41482 21.59995 -20.04163 0.500 12.72331 122 SER A C 1
ATOM 817 C C B SER A 1 102 ? 8.40902 21.59623 -20.03776 0.500 14.32374 122 SER A C 1
ATOM 818 O O A SER A 1 102 ? 8.55829 22.58673 -20.77015 0.500 13.93736 122 SER A O 1
ATOM 819 O O B SER A 1 102 ? 8.50831 22.59748 -20.75368 0.500 15.61992 122 SER A O 1
ATOM 824 N N . ALA A 1 103 ? 8.13698 20.38501 -20.52427 1.000 12.86744 123 ALA A N 1
ATOM 825 C CA . ALA A 1 103 ? 8.03189 20.13042 -21.95515 1.000 12.96558 123 ALA A CA 1
ATOM 826 C C . ALA A 1 103 ? 6.80262 20.76294 -22.58277 1.000 12.91881 123 ALA A C 1
ATOM 827 O O . ALA A 1 103 ? 6.73399 20.83831 -23.81501 1.000 14.94253 123 ALA A O 1
ATOM 829 N N . THR A 1 104 ? 5.82359 21.19147 -21.78487 1.000 10.62928 124 THR A N 1
ATOM 830 C CA . THR A 1 104 ? 4.54906 21.63175 -22.32946 1.000 10.21720 124 THR A CA 1
ATOM 831 C C . THR A 1 104 ? 4.33674 23.13139 -22.19085 1.000 10.38966 124 THR A C 1
ATOM 832 O O . THR A 1 104 ? 3.28584 23.63276 -22.58008 1.000 10.03501 124 THR A O 1
ATOM 836 N N . VAL A 1 105 ? 5.31388 23.85146 -21.64563 1.000 11.13882 125 VAL A N 1
ATOM 837 C CA . VAL A 1 105 ? 5.15608 25.28535 -21.40752 1.000 11.01942 125 VAL A CA 1
ATOM 838 C C . VAL A 1 105 ? 5.06180 26.06798 -22.71285 1.000 11.69495 125 VAL A C 1
ATOM 839 O O . VAL A 1 105 ? 4.23036 26.97301 -22.85574 1.000 12.01214 125 VAL A O 1
ATOM 843 N N . GLY A 1 106 ? 5.92188 25.76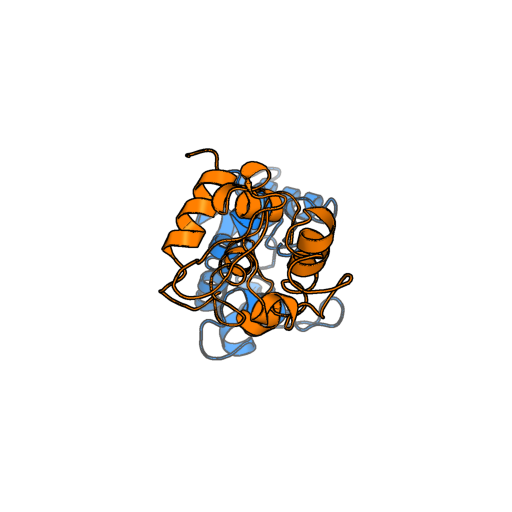261 -23.67897 1.000 12.21669 126 GLY A N 1
ATOM 844 C CA . GLY A 1 106 ? 5.84048 26.47048 -24.94614 1.000 12.47186 126 GLY A CA 1
ATOM 845 C C . GLY A 1 106 ? 4.51291 26.25682 -25.63674 1.000 12.82632 126 GLY A C 1
ATOM 846 O O . GLY A 1 106 ? 3.95687 27.18084 -26.23406 1.000 12.66065 126 GLY A O 1
ATOM 847 N N . TYR A 1 107 ? 3.97021 25.04214 -25.53245 1.000 10.91800 127 TYR A N 1
ATOM 848 C CA . TYR A 1 107 ? 2.65471 24.75626 -26.08865 1.000 10.31649 127 TYR A CA 1
ATOM 849 C C . TYR A 1 107 ? 1.59281 25.61942 -25.42096 1.000 9.96890 127 TYR A C 1
ATOM 850 O O . TYR A 1 107 ? 0.75454 26.23045 -26.09653 1.000 10.40001 127 TYR A O 1
ATOM 859 N N . TRP A 1 108 ? 1.60329 25.66446 -24.08699 1.000 9.85646 128 TRP A N 1
ATOM 860 C CA . TRP A 1 108 ? 0.69959 26.57325 -23.38867 1.000 9.34958 128 TRP A CA 1
ATOM 861 C C . TRP A 1 108 ? 0.84229 28.00724 -23.87907 1.000 9.53454 128 TRP A C 1
ATOM 862 O O . TRP A 1 108 ? -0.15928 28.70925 -24.04274 1.000 9.39132 128 TRP A O 1
ATOM 873 N N . ASN A 1 109 ? 2.06860 28.46856 -24.11656 1.000 10.59531 129 ASN A N 1
ATOM 874 C CA . ASN A 1 109 ? 2.21720 29.85922 -24.54063 1.000 11.33485 129 ASN A CA 1
ATOM 875 C C . ASN A 1 109 ? 1.48359 30.11435 -25.85382 1.000 10.94403 129 ASN A C 1
ATOM 876 O O . ASN A 1 109 ? 0.91671 31.19993 -26.06397 1.000 11.38438 129 ASN A O 1
ATOM 881 N N . LYS A 1 110 ? 1.47377 29.11812 -26.75377 1.000 10.92453 130 LYS A N 1
ATOM 882 C CA . LYS A 1 110 ? 0.71644 29.24512 -27.99938 1.000 11.58721 130 LYS A CA 1
ATOM 883 C C . LYS A 1 110 ? -0.78800 29.27478 -27.73719 1.000 10.60778 130 LYS A C 1
ATOM 884 O O . LYS A 1 110 ? -1.51700 30.07666 -28.33396 1.000 11.31460 130 LYS A O 1
ATOM 888 N N . VAL A 1 111 ? -1.28140 28.39940 -26.85396 1.000 9.69675 131 VAL A N 1
ATOM 889 C CA . VAL A 1 111 ? -2.71194 28.40478 -26.53129 1.000 9.06479 131 VAL A CA 1
ATOM 890 C C . VAL A 1 111 ? -3.09939 29.72546 -25.87885 1.000 9.38386 131 VAL A C 1
ATOM 891 O O . VAL A 1 111 ? -4.13123 30.32645 -26.20104 1.000 9.77503 131 VAL A O 1
ATOM 895 N N . GLN A 1 112 ? -2.23808 30.22250 -24.98884 1.000 9.23642 132 GLN A N 1
ATOM 896 C CA . GLN A 1 112 ? -2.52181 31.47113 -24.30140 1.000 10.00634 132 GLN A CA 1
ATOM 897 C C . GLN A 1 112 ? -2.53897 32.64767 -25.27185 1.000 10.27741 132 GLN A C 1
ATOM 898 O O . GLN A 1 112 ? -3.35097 33.57378 -25.12300 1.000 10.49183 132 GLN A O 1
ATOM 904 N N . LYS A 1 113 ? -1.66003 32.63150 -26.28389 1.000 11.15402 133 LYS A N 1
ATOM 905 C CA . LYS A 1 113 ? -1.68711 33.68559 -27.29993 1.000 11.51501 133 LYS A CA 1
ATOM 906 C C . LYS A 1 113 ? -3.03871 33.71946 -28.00440 1.000 10.92160 133 LYS A C 1
ATOM 907 O O . LYS A 1 113 ? -3.59117 34.79579 -28.27430 1.000 11.67489 133 LYS A O 1
ATOM 913 N N . CYS A 1 114 ? -3.58247 32.54078 -28.29808 1.000 10.68556 134 CYS A N 1
ATOM 914 C CA . CYS A 1 114 ? -4.92607 32.43763 -28.86263 1.000 11.25481 134 CYS A CA 1
ATOM 915 C C . CYS A 1 114 ? -5.98644 32.97380 -27.90036 1.000 11.23477 134 CYS A C 1
ATOM 916 O O . CYS A 1 114 ? -6.84466 33.76707 -28.30038 1.000 12.39758 134 CYS A O 1
ATOM 919 N N . LEU A 1 115 ? -5.90958 32.60055 -26.61752 1.000 10.91201 135 LEU A N 1
ATOM 920 C CA . LEU A 1 115 ? -6.94773 33.00088 -25.66768 1.000 11.14548 135 LEU A CA 1
ATOM 921 C C . LEU A 1 115 ? -6.94018 34.49610 -25.44132 1.000 11.47267 135 LEU A C 1
ATOM 922 O O . LEU A 1 115 ? -7.99425 35.11359 -25.27804 1.000 13.12135 135 LEU A O 1
ATOM 927 N N . ARG A 1 116 ? -5.75836 35.08361 -25.39964 1.000 9.97104 136 ARG A N 1
ATOM 928 C CA . ARG A 1 116 ? -5.60606 36.47397 -25.04343 1.000 10.49497 136 ARG A CA 1
ATOM 929 C C . ARG A 1 116 ? -5.43111 37.38556 -26.23701 1.000 9.36515 136 ARG A C 1
ATOM 930 O O . ARG A 1 116 ? -5.31772 38.60015 -26.06311 1.000 11.69322 136 ARG A O 1
ATOM 938 N N . GLY A 1 117 ? -5.45260 36.83235 -27.44657 1.000 9.14482 137 GLY A N 1
ATOM 939 C CA . GLY A 1 117 ? -5.43356 37.62338 -28.64814 1.000 9.27871 137 GLY A CA 1
ATOM 940 C C . GLY A 1 117 ? -4.15446 38.37306 -28.93736 1.000 8.90280 137 GLY A C 1
ATOM 941 O O . GLY A 1 117 ? -4.20529 39.37792 -29.64405 1.000 9.35503 137 GLY A O 1
ATOM 942 N N . THR A 1 118 ? -3.01180 37.92016 -28.42325 1.000 9.23161 138 THR A N 1
ATOM 943 C CA . THR A 1 118 ? -1.79418 38.70706 -28.55867 1.000 9.64610 138 THR A CA 1
ATOM 944 C C . THR A 1 118 ? -1.14282 38.51066 -29.92380 1.000 9.92418 138 THR A C 1
ATOM 945 O O . THR A 1 118 ? -1.21076 37.42795 -30.52133 1.000 10.92457 138 THR A O 1
ATOM 949 N N . HIS A 1 119 ? -0.52380 39.57860 -30.41778 1.000 9.63467 139 HIS A N 1
ATOM 950 C CA . HIS A 1 119 ? 0.10573 39.59141 -31.73978 1.000 10.41533 139 HIS A CA 1
ATOM 951 C C . HIS A 1 119 ? -0.78359 38.93046 -32.78209 1.000 10.43072 139 HIS A C 1
ATOM 952 O O . HIS A 1 119 ? -0.36571 38.09650 -33.58563 1.000 11.69659 139 HIS A O 1
ATOM 959 N N . HIS A 1 120 ? -2.03111 39.36974 -32.79140 1.000 10.66223 140 HIS A N 1
ATOM 960 C CA . HIS A 1 120 ? -3.03598 38.76747 -33.64918 1.000 11.56613 140 HIS A CA 1
ATOM 961 C C . HIS A 1 120 ? -2.88524 39.26206 -35.08533 1.000 11.04780 140 HIS A C 1
ATOM 962 O O . HIS A 1 120 ? -2.67115 40.45411 -35.33963 1.000 11.90955 140 HIS A O 1
ATOM 969 N N . HIS A 1 121 ? -3.02225 38.32896 -36.01862 1.000 13.31812 141 HIS A N 1
ATOM 970 C CA . HIS A 1 121 ? -3.00856 38.61551 -37.44400 1.000 17.75890 141 HIS A CA 1
ATOM 971 C C . HIS A 1 121 ? -4.37209 38.27330 -38.03138 1.000 21.35764 141 HIS A C 1
ATOM 972 O O . HIS A 1 121 ? -5.08753 37.40112 -37.52382 1.000 22.91450 141 HIS A O 1
ATOM 979 N N . HIS A 1 122 ? -4.72239 38.95565 -39.12065 1.000 24.29148 142 HIS A N 1
ATOM 980 C CA . HIS A 1 122 ? -5.91087 38.60113 -39.88445 1.000 28.26906 142 HIS A CA 1
ATOM 981 C C . HIS A 1 122 ? -5.65087 37.25691 -40.55278 1.000 29.87785 142 HIS A C 1
ATOM 982 O O . HIS A 1 122 ? -4.58973 37.05465 -41.16090 1.000 29.93597 142 HIS A O 1
ATOM 989 N N . HIS A 1 123 ? -6.60589 36.33787 -40.42375 1.000 30.71871 143 HIS A N 1
ATOM 1006 N N . PHE B 1 2 ? 1.10586 6.35793 -9.41592 1.000 10.79643 22 PHE B N 1
ATOM 1007 C CA . PHE B 1 2 ? 0.51918 6.26421 -8.08842 1.000 10.36844 22 PHE B CA 1
ATOM 1008 C C . PHE B 1 2 ? 1.32937 7.16444 -7.16437 1.000 11.04188 22 PHE B C 1
ATOM 1009 O O . PHE B 1 2 ? 2.48637 6.85905 -6.85181 1.000 12.17946 22 PHE B O 1
ATOM 1017 N N . THR B 1 3 ? 0.76086 8.28732 -6.74385 1.000 11.43663 23 THR B N 1
ATOM 1018 C CA . THR B 1 3 ? 1.51880 9.32436 -6.05315 1.000 12.41999 23 THR B CA 1
ATOM 1019 C C . THR B 1 3 ? 1.48588 9.14327 -4.55171 1.000 11.89240 23 THR B C 1
ATOM 1020 O O . THR B 1 3 ? 0.61053 8.46813 -3.99356 1.000 11.39759 23 THR B O 1
ATOM 1024 N N . ASP B 1 4 ? 2.43153 9.81413 -3.88728 1.000 12.79925 24 ASP B N 1
ATOM 1025 C CA . ASP B 1 4 ? 2.43415 9.79764 -2.42403 1.000 13.68520 24 ASP B CA 1
ATOM 1026 C C . ASP B 1 4 ? 1.17579 10.44794 -1.84788 1.000 12.89127 24 ASP B C 1
ATOM 1027 O O . ASP B 1 4 ? 0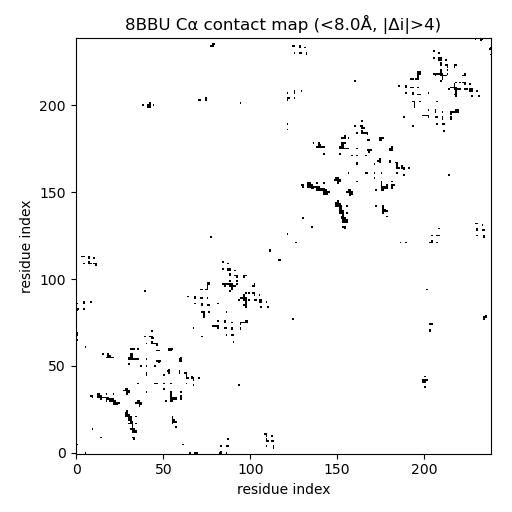.68327 10.02272 -0.79815 1.000 13.31106 24 ASP B O 1
ATOM 1032 N N A SER B 1 5 ? 0.63720 11.47477 -2.51167 0.600 12.92754 25 SER B N 1
ATOM 1033 N N B SER B 1 5 ? 0.63353 11.46593 -2.51806 0.200 12.89439 25 SER B N 1
ATOM 1034 N N C SER B 1 5 ? 0.63887 11.46164 -2.52548 0.200 13.05582 25 SER B N 1
ATOM 1035 C CA A SER B 1 5 ? -0.61097 12.07997 -2.04506 0.600 13.89444 25 SER B CA 1
ATOM 1036 C CA B SER B 1 5 ? -0.59946 12.07771 -2.03043 0.200 13.15196 25 SER B CA 1
ATOM 1037 C CA C SER B 1 5 ? -0.59388 12.08582 -2.06056 0.200 13.50825 25 SER B CA 1
ATOM 1038 C C A SER B 1 5 ? -1.76583 11.09230 -2.09835 0.600 12.18254 25 SER B C 1
ATOM 1039 C C B SER B 1 5 ? -1.77044 11.10345 -2.10329 0.200 11.97789 25 SER B C 1
ATOM 1040 C C C SER B 1 5 ? -1.76318 11.10858 -2.10943 0.200 12.13038 25 SER B C 1
ATOM 1041 O O A SER B 1 5 ? -2.60885 11.06361 -1.19048 0.600 13.18984 25 SER B O 1
ATOM 1042 O O B SER B 1 5 ? -2.61476 11.07427 -1.19960 0.200 12.46705 25 SER B O 1
ATOM 1043 O O C SER B 1 5 ? -2.59857 11.08180 -1.19735 0.200 12.58233 25 SER B O 1
ATOM 1050 N N . CYS B 1 6 ? -1.84259 10.30504 -3.17203 1.000 10.88758 26 CYS B N 1
ATOM 1051 C CA . CYS B 1 6 ? -2.88016 9.28415 -3.26872 1.000 9.97821 26 CYS B CA 1
ATOM 1052 C C . CYS B 1 6 ? -2.70972 8.24676 -2.16280 1.000 9.63141 26 CYS B C 1
ATOM 1053 O O . CYS B 1 6 ? -3.66971 7.90453 -1.46283 1.000 10.58998 26 CYS B O 1
ATOM 1056 N N . LEU B 1 7 ? -1.47479 7.76194 -1.97948 1.000 9.53777 27 LEU B N 1
ATOM 1057 C CA . LEU B 1 7 ? -1.17542 6.78330 -0.93436 1.000 10.83964 27 LEU B CA 1
ATOM 1058 C C . LEU B 1 7 ? -1.54899 7.32550 0.43535 1.000 10.60911 27 LEU B C 1
ATOM 1059 O O . LEU B 1 7 ? -2.13889 6.61432 1.25585 1.000 11.55533 27 LEU B O 1
ATOM 1064 N N . ARG B 1 8 ? -1.22964 8.59641 0.69373 1.000 11.05256 28 ARG B N 1
ATOM 1065 C CA . ARG B 1 8 ? -1.49578 9.16821 2.01896 1.000 12.36237 28 ARG B CA 1
ATOM 1066 C C . ARG B 1 8 ? -2.98545 9.26302 2.29129 1.000 10.98731 28 ARG B C 1
ATOM 1067 O O . ARG B 1 8 ? -3.42797 9.01069 3.42075 1.000 12.31147 28 ARG B O 1
ATOM 1075 N N . CYS B 1 9 ? -3.76598 9.64608 1.28703 1.000 10.90693 29 CYS B N 1
ATOM 1076 C CA . CYS B 1 9 ? -5.20040 9.76323 1.49118 1.000 11.02211 29 CYS B CA 1
ATOM 1077 C C . CYS B 1 9 ? -5.86119 8.40132 1.63105 1.000 10.73356 29 CYS B C 1
ATOM 1078 O O . CYS B 1 9 ? -6.79702 8.25819 2.41884 1.000 11.81558 29 CYS B O 1
ATOM 1081 N N . ILE B 1 10 ? -5.37160 7.38639 0.90843 1.000 10.65524 30 ILE B N 1
ATOM 1082 C CA . ILE B 1 10 ? -5.81525 6.01535 1.16314 1.000 10.04542 30 ILE B CA 1
ATOM 1083 C C . ILE B 1 10 ? -5.52300 5.64310 2.61835 1.000 11.00307 30 ILE B C 1
ATOM 1084 O O . ILE B 1 10 ? -6.38603 5.11801 3.34231 1.000 11.51934 30 ILE B O 1
ATOM 1089 N N . CYS B 1 11 ? -4.29886 5.91329 3.07805 1.000 10.59645 31 CYS B N 1
ATOM 1090 C CA . CYS B 1 11 ? -3.93161 5.61075 4.46037 1.000 11.59840 31 CYS B CA 1
ATOM 1091 C C . CYS B 1 11 ? -4.89713 6.26377 5.44116 1.000 12.30449 31 CYS B C 1
ATOM 1092 O O . CYS B 1 11 ? -5.43210 5.60947 6.34381 1.000 12.47996 31 CYS B O 1
ATOM 1095 N N . LYS B 1 12 ? -5.15730 7.55375 5.24872 1.000 12.68245 32 LYS B N 1
ATOM 1096 C CA . LYS B 1 12 ? -6.03429 8.28452 6.16101 1.000 13.64065 32 LYS B CA 1
ATOM 1097 C C . LYS B 1 12 ? -7.41904 7.66250 6.22611 1.000 13.48471 32 LYS B C 1
ATOM 1098 O O . LYS B 1 12 ? -7.99614 7.52625 7.31670 1.000 14.99503 32 LYS B O 1
ATOM 1101 N N . VAL B 1 13 ? -7.98780 7.31467 5.07165 1.000 13.80917 33 VAL B N 1
ATOM 1102 C CA . VAL B 1 13 ? -9.32329 6.75072 5.03643 1.000 14.59119 33 VAL B CA 1
ATOM 1103 C C . VAL B 1 13 ? -9.35273 5.41625 5.75135 1.000 14.80645 33 VAL B C 1
ATOM 1104 O O . VAL B 1 13 ? -10.34378 5.07432 6.40052 1.000 16.42993 33 VAL B O 1
ATOM 1108 N N . GLU B 1 14 ? -8.26798 4.64764 5.66878 1.000 14.96997 34 GLU B N 1
ATOM 1109 C CA . GLU B 1 14 ? -8.24997 3.34127 6.29101 1.000 14.50551 34 GLU B CA 1
ATOM 1110 C C . GLU B 1 14 ? -7.96925 3.38391 7.78129 1.000 17.78394 34 GLU B C 1
ATOM 1111 O O . GLU B 1 14 ? -8.29358 2.41612 8.46665 1.000 20.39866 34 GLU B O 1
ATOM 1118 N N . GLY B 1 15 ? -7.38172 4.46322 8.29992 1.000 16.38729 35 GLY B N 1
ATOM 1119 C CA . GLY B 1 15 ? -7.07451 4.59929 9.71702 1.000 17.03736 35 GLY B CA 1
ATOM 1120 C C . GLY B 1 15 ? -5.60749 4.87821 9.98331 1.000 16.20756 35 GLY B C 1
ATOM 1121 O O . GLY B 1 15 ? -5.26504 5.42965 11.03438 1.000 17.61475 35 GLY B O 1
ATOM 1122 N N . CYS B 1 16 ? -4.73701 4.45774 9.07861 1.000 14.75392 36 CYS B N 1
ATOM 1123 C CA . CYS B 1 16 ? -3.34783 4.88454 9.04096 1.000 13.01379 36 CYS B CA 1
ATOM 1124 C C . CYS B 1 16 ? -2.64588 4.54769 10.35362 1.000 13.52022 36 CYS B C 1
ATOM 1125 O O . CYS B 1 16 ? -2.72071 3.39262 10.79365 1.000 12.87725 36 CYS B O 1
ATOM 1128 N N . ASP B 1 17 ? -1.95119 5.49015 10.98585 1.000 14.98084 37 ASP B N 1
ATOM 1129 C CA . ASP B 1 17 ? -1.02566 5.11592 12.05087 1.000 15.59122 37 ASP B CA 1
ATOM 1130 C C . ASP B 1 17 ? -1.72611 4.49263 13.25141 1.000 14.94501 37 ASP B C 1
ATOM 1131 O O . ASP B 1 17 ? -1.11404 3.68403 13.97058 1.000 15.57278 37 ASP B O 1
ATOM 1136 N N . SER B 1 18 ? -3.00473 4.81715 13.47661 1.000 14.70797 38 SER B N 1
ATOM 1137 C CA . SER B 1 18 ? -3.71633 4.23065 14.61355 1.000 16.34475 38 SER B CA 1
ATOM 1138 C C . SER B 1 18 ? -3.83516 2.72418 14.47456 1.000 14.80891 38 SER B C 1
ATOM 1139 O O . SER B 1 18 ? -4.05838 2.04086 15.48444 1.000 15.41237 38 SER B O 1
ATOM 1142 N N . GLN B 1 19 ? -3.66764 2.19138 13.26644 1.000 12.30718 39 GLN B N 1
ATOM 1143 C CA . GLN B 1 19 ? -3.80368 0.76543 13.02649 1.000 11.15140 39 GLN B CA 1
ATOM 1144 C C . GLN B 1 19 ? -2.47481 0.02670 12.91150 1.000 11.21378 39 GLN B C 1
ATOM 1145 O O . GLN B 1 19 ? -2.47210 -1.18102 12.65640 1.000 11.29509 39 GLN B O 1
ATOM 1151 N N . ILE B 1 20 ? -1.34251 0.71142 13.08243 1.000 12.48599 40 ILE B N 1
ATOM 1152 C CA . ILE B 1 20 ? -0.06310 0.00143 13.08258 1.000 12.22187 40 ILE B CA 1
ATOM 1153 C C . ILE B 1 20 ? -0.06790 -1.03342 14.19343 1.000 12.03088 40 ILE B C 1
ATOM 1154 O O . ILE B 1 20 ? -0.45153 -0.75407 15.33498 1.000 12.85962 40 ILE B O 1
ATOM 1159 N N . GLY B 1 21 ? 0.31421 -2.26227 13.84421 1.000 11.86165 41 GLY B N 1
ATOM 1160 C CA . GLY B 1 21 ? 0.31584 -3.34820 14.80134 1.000 12.00729 41 GLY B CA 1
ATOM 1161 C C . GLY B 1 21 ? -1.02540 -4.00624 15.02931 1.000 10.28394 41 GLY B C 1
ATOM 1162 O O . GLY B 1 21 ? -1.10219 -4.94507 15.83212 1.000 12.97459 41 GLY B O 1
ATOM 1163 N N . LYS B 1 22 ? -2.08756 -3.55792 14.37043 1.000 9.60666 42 LYS B N 1
ATOM 1164 C CA . LYS B 1 22 ? -3.43849 -4.01016 14.71030 1.000 10.40688 42 LYS B CA 1
ATOM 1165 C C . LYS B 1 22 ? -4.06006 -4.78214 13.55783 1.000 10.21923 42 LYS B C 1
ATOM 1166 O O . LYS B 1 22 ? -3.84871 -4.44640 12.39007 1.000 12.42224 42 LYS B O 1
ATOM 1172 N N . CYS B 1 23 ? -4.89963 -5.76190 13.89224 1.000 9.62684 43 CYS B N 1
ATOM 1173 C CA . CYS B 1 23 ? -5.77636 -6.41387 12.92963 1.000 9.91898 43 CYS B CA 1
ATOM 1174 C C . CYS B 1 23 ? -7.19874 -6.45067 13.47529 1.000 10.68833 43 CYS B C 1
ATOM 1175 O O . CYS B 1 23 ? -7.43182 -6.41315 14.68368 1.000 11.23325 43 CYS B O 1
ATOM 1178 N N . GLY B 1 24 ? -8.15572 -6.60523 12.57860 1.000 11.18090 44 GLY B N 1
ATOM 1179 C CA . GLY B 1 24 ? -9.53379 -6.80992 12.99792 1.000 13.20994 44 GLY B CA 1
ATOM 1180 C C . GLY B 1 24 ? -10.34763 -7.27994 11.81535 1.000 14.71049 44 GLY B C 1
ATOM 1181 O O . GLY B 1 24 ? -9.92881 -7.16826 10.67073 1.000 16.09756 44 GLY B O 1
ATOM 1182 N N . MET B 1 25 ? -11.55090 -7.77494 12.09004 1.000 15.88554 45 MET B N 1
ATOM 1183 C CA . MET B 1 25 ? -12.42849 -8.15901 10.99101 1.000 17.43211 45 MET B CA 1
ATOM 1184 C C . MET B 1 25 ? -12.99041 -6.92844 10.27360 1.000 19.41476 45 MET B C 1
ATOM 1185 O O . MET B 1 25 ? -13.38209 -5.94126 10.90613 1.000 21.42018 45 MET B O 1
ATOM 1190 N N A ASP B 1 26 ? -13.10202 -7.03831 8.94425 0.500 20.49397 46 ASP B N 1
ATOM 1191 N N B ASP B 1 26 ? -12.93487 -6.95481 8.94421 0.500 20.91261 46 ASP B N 1
ATOM 1192 C CA A ASP B 1 26 ? -13.46984 -5.93128 8.05458 0.500 23.04098 46 ASP B CA 1
ATOM 1193 C CA B ASP B 1 26 ? -13.53505 -5.92468 8.10532 0.500 23.34493 46 ASP B CA 1
ATOM 1194 C C A ASP B 1 26 ? -14.34656 -6.51341 6.94443 0.500 22.21680 46 ASP B C 1
ATOM 1195 C C B ASP B 1 26 ? -14.37268 -6.62745 7.05458 0.500 22.29150 46 ASP B C 1
ATOM 1196 O O A ASP B 1 26 ? -13.82144 -7.10792 5.99458 0.500 21.78603 46 ASP B O 1
ATOM 1197 O O B ASP B 1 26 ? -13.84153 -7.41936 6.26273 0.500 21.97950 46 ASP B O 1
ATOM 1206 N N . VAL B 1 27 ? -15.67135 -6.34152 7.05729 1.000 22.69504 47 VAL B N 1
ATOM 1207 C CA . VAL B 1 27 ? -16.61076 -6.88936 6.07953 1.000 23.67800 47 VAL B CA 1
ATOM 1208 C C . VAL B 1 27 ? -16.34536 -8.37640 5.86763 1.000 24.0064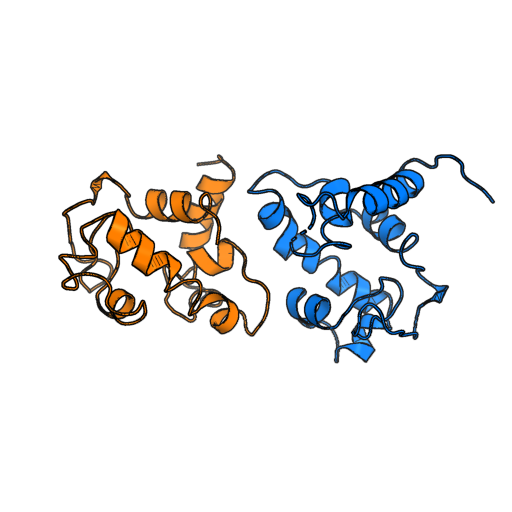9 47 VAL B C 1
ATOM 1209 O O . VAL B 1 27 ? -16.27659 -8.85591 4.72771 1.000 25.53550 47 VAL B O 1
ATOM 1213 N N . GLY B 1 28 ? -16.14784 -9.10773 6.97102 1.000 24.57502 48 GLY B N 1
ATOM 1214 C CA . GLY B 1 28 ? -16.16296 -10.55925 6.95249 1.000 24.52257 48 GLY B CA 1
ATOM 1215 C C . GLY B 1 28 ? -14.81987 -11.26500 6.96231 1.000 24.15389 48 GLY B C 1
ATOM 1216 O O . GLY B 1 28 ? -14.79504 -12.50118 6.98334 1.000 26.25484 48 GLY B O 1
ATOM 1217 N N . SER B 1 29 ? -13.70817 -10.54960 6.91057 1.000 21.04499 49 SER B N 1
ATOM 1218 C CA . SER B 1 29 ? -12.41624 -11.21876 6.91568 1.000 19.20117 49 SER B CA 1
ATOM 1219 C C . SER B 1 29 ? -11.40663 -10.30978 7.58828 1.000 16.53114 49 SER B C 1
ATOM 1220 O O . SER B 1 29 ? -11.61006 -9.10044 7.70259 1.000 17.15514 49 SER B O 1
ATOM 1223 N N . LEU B 1 30 ? -10.30059 -10.89965 8.00697 1.000 15.21642 50 LEU B N 1
ATOM 1224 C CA . LEU B 1 30 ? -9.30576 -10.11691 8.71845 1.000 13.42190 50 LEU B CA 1
ATOM 1225 C C . LEU B 1 30 ? -8.65294 -9.08125 7.80387 1.000 11.20820 50 LEU B C 1
ATOM 1226 O O . LEU B 1 30 ? -8.34505 -9.35900 6.64487 1.000 12.38312 50 LEU B O 1
ATOM 1231 N N A SER B 1 31 ? -8.42643 -7.87436 8.34956 0.600 11.54654 51 SER B N 1
ATOM 1232 N N B SER B 1 31 ? -8.38738 -7.90130 8.35405 0.400 12.15311 51 SER B N 1
ATOM 1233 C CA A SER B 1 31 ? -7.65953 -6.79218 7.74057 0.600 11.91881 51 SER B CA 1
ATOM 1234 C CA B SER B 1 31 ? -7.57242 -6.89456 7.69789 0.400 13.19079 51 SER B CA 1
ATOM 1235 C C A SER B 1 31 ? -6.65291 -6.31341 8.77722 0.600 10.38203 51 SER B C 1
ATOM 1236 C C B SER B 1 31 ? -6.65468 -6.30490 8.75056 0.400 11.17629 51 SER B C 1
ATOM 1237 O O A SER B 1 31 ? -6.96235 -6.29109 9.97057 0.600 10.71249 51 SER B O 1
ATOM 1238 O O B SER B 1 31 ? -7.04275 -6.16935 9.91260 0.400 11.53151 51 SER B O 1
ATOM 1243 N N . CYS B 1 32 ? -5.44667 -5.95360 8.34323 1.000 9.97505 52 CYS B N 1
ATOM 1244 C CA . CYS B 1 32 ? -4.41528 -5.51302 9.26088 1.000 9.97801 52 CYS B CA 1
ATOM 1245 C C . CYS B 1 32 ? -3.76022 -4.22007 8.81718 1.000 9.47476 52 CYS B C 1
ATOM 1246 O O . CYS B 1 32 ? -3.56651 -3.97903 7.61930 1.000 9.60203 52 CYS B O 1
ATOM 1249 N N . GLY B 1 33 ? -3.36921 -3.43162 9.82076 1.000 9.81517 53 GLY B N 1
ATOM 1250 C CA . GLY B 1 33 ? -2.40584 -2.37688 9.63610 1.000 10.39463 53 GLY B CA 1
ATOM 1251 C C . GLY B 1 33 ? -2.96993 -1.10353 9.05006 1.000 9.57047 53 GLY B C 1
ATOM 1252 O O . GLY B 1 33 ? -4.18062 -0.95584 8.84807 1.000 10.22136 53 GLY B O 1
ATOM 1253 N N . PRO B 1 34 ? -2.07486 -0.13808 8.80366 1.000 9.76724 54 PRO B N 1
ATOM 1254 C CA . PRO B 1 34 ? -2.49794 1.21885 8.40302 1.000 11.18423 54 PRO B CA 1
ATOM 1255 C C . PRO B 1 34 ? -3.29109 1.26640 7.11947 1.000 10.23369 54 PRO B C 1
ATOM 1256 O O . PRO B 1 34 ? -4.05151 2.22420 6.93291 1.000 11.82430 54 PRO B O 1
ATOM 1260 N N . TYR B 1 35 ? -3.12678 0.27537 6.23112 1.000 9.21879 55 TYR B N 1
ATOM 1261 C CA . TYR B 1 35 ? -3.85064 0.24549 4.96526 1.000 8.97501 55 TYR B CA 1
ATOM 1262 C C . TYR B 1 35 ? -4.93204 -0.82239 4.94982 1.000 9.39524 55 TYR B C 1
ATOM 1263 O O . TYR B 1 35 ? -5.60803 -0.99922 3.93184 1.000 10.16201 55 TYR B O 1
ATOM 1272 N N . GLN B 1 36 ? -5.16401 -1.49458 6.07739 1.000 8.92114 56 GLN B N 1
ATOM 1273 C CA . GLN B 1 36 ? -6.24051 -2.46113 6.22014 1.000 9.48841 56 GLN B CA 1
ATOM 1274 C C . GLN B 1 36 ? -6.20094 -3.53029 5.12797 1.000 8.78654 56 GLN B C 1
ATOM 1275 O O . GLN B 1 36 ? -7.18491 -3.81443 4.46285 1.000 10.39015 56 GLN B O 1
ATOM 1281 N N . ILE B 1 37 ? -5.05275 -4.18179 5.00739 1.000 9.62613 57 ILE B N 1
ATOM 1282 C CA . ILE B 1 37 ? -4.80571 -5.16344 3.95466 1.000 8.66617 57 ILE B CA 1
ATOM 1283 C C . ILE B 1 37 ? -5.27306 -6.53312 4.40283 1.000 8.59509 57 ILE B C 1
ATOM 1284 O O . ILE B 1 37 ? -4.93477 -6.97359 5.51707 1.000 9.67165 57 ILE B O 1
ATOM 1289 N N . LYS B 1 38 ? -6.03181 -7.20041 3.53331 1.000 9.07226 58 LYS B N 1
ATOM 1290 C CA . LYS B 1 38 ? -6.49980 -8.57118 3.73204 1.000 9.49554 58 LYS B CA 1
ATOM 1291 C C . LYS B 1 38 ? -5.49378 -9.56687 3.15036 1.000 8.63364 58 LYS B C 1
ATOM 1292 O O . LYS B 1 38 ? -4.68438 -9.23365 2.28161 1.000 9.38655 58 LYS B O 1
ATOM 1298 N N . LYS B 1 39 ? -5.56879 -10.81967 3.59278 1.000 9.42694 59 LYS B N 1
ATOM 1299 C CA . LYS B 1 39 ? -4.60272 -11.80982 3.13169 1.000 9.87845 59 LYS B CA 1
ATOM 1300 C C . LYS B 1 39 ? -4.62830 -12.00067 1.62273 1.000 9.22651 59 LYS B C 1
ATOM 1301 O O . LYS B 1 39 ? -3.53467 -12.10420 1.03111 1.000 9.25981 59 LYS B O 1
ATOM 1307 N N . PRO B 1 40 ? -5.78112 -12.07806 0.94348 1.000 9.41130 60 PRO B N 1
ATOM 1308 C CA . PRO B 1 40 ? -5.72640 -12.23608 -0.52504 1.000 9.94083 60 PRO B CA 1
ATOM 1309 C C . PRO B 1 40 ? -5.00372 -11.09222 -1.19406 1.000 9.22748 60 PRO B C 1
ATOM 1310 O O . PRO B 1 40 ? -4.35415 -11.28109 -2.23234 1.000 9.51744 60 PRO B O 1
ATOM 1314 N N . TYR B 1 41 ? -5.12775 -9.88607 -0.64151 1.000 8.68345 61 TYR B N 1
ATOM 1315 C CA . TYR B 1 41 ? -4.42942 -8.72726 -1.17578 1.000 8.65899 61 TYR B CA 1
ATOM 1316 C C . TYR B 1 41 ? -2.91473 -8.89505 -1.00159 1.000 8.26151 61 TYR B C 1
ATOM 1317 O O . TYR B 1 41 ? -2.13552 -8.63507 -1.93590 1.000 9.56301 61 TYR B O 1
ATOM 1326 N N . TRP B 1 42 ? -2.48210 -9.33584 0.18414 1.000 8.36935 62 TRP B N 1
ATOM 1327 C CA . TRP B 1 42 ? -1.07107 -9.60120 0.43456 1.000 9.19799 62 TRP B CA 1
ATOM 1328 C C . TRP B 1 42 ? -0.52086 -10.67643 -0.50263 1.000 9.26755 62 TRP B C 1
ATOM 1329 O O . TRP B 1 42 ? 0.60720 -10.56357 -0.98756 1.000 8.96858 62 TRP B O 1
ATOM 1340 N N . ILE B 1 43 ? -1.31297 -11.70857 -0.81636 1.000 9.32295 63 ILE B N 1
ATOM 1341 C CA . ILE B 1 43 ? -0.89682 -12.66765 -1.83364 1.000 9.80881 63 ILE B CA 1
ATOM 1342 C C . ILE B 1 43 ? -0.79392 -11.97598 -3.18729 1.000 9.90460 63 ILE B C 1
ATOM 1343 O O . ILE B 1 43 ? 0.20640 -12.12914 -3.91584 1.000 10.24816 63 ILE B O 1
ATOM 1348 N N A ASP B 1 44 ? -1.81336 -11.19229 -3.54210 0.500 9.33310 64 ASP B N 1
ATOM 1349 N N B ASP B 1 44 ? -1.83341 -11.21553 -3.55132 0.500 9.64070 64 ASP B N 1
ATOM 1350 C CA A ASP B 1 44 ? -1.83988 -10.53018 -4.83892 0.500 9.82427 64 ASP B CA 1
ATOM 1351 C CA B ASP B 1 44 ? -1.84373 -10.48798 -4.81598 0.500 10.62934 64 ASP B CA 1
ATOM 1352 C C A ASP B 1 44 ? -0.75687 -9.46478 -4.99917 0.500 9.03442 64 ASP B C 1
ATOM 1353 C C B ASP B 1 44 ? -0.61580 -9.61190 -4.97578 0.500 9.81784 64 ASP B C 1
ATOM 1354 O O A ASP B 1 44 ? -0.41112 -9.12919 -6.14098 0.500 9.65107 64 ASP B O 1
ATOM 1355 O O B ASP B 1 44 ? -0.05373 -9.51913 -6.07393 0.500 9.83165 64 ASP B O 1
ATOM 1364 N N . CYS B 1 45 ? -0.20556 -8.93263 -3.90392 1.000 9.68208 65 CYS B N 1
ATOM 1365 C CA . CYS B 1 45 ? 0.89813 -7.99051 -4.00435 1.000 10.00350 65 CYS B CA 1
ATOM 1366 C C . CYS B 1 45 ? 2.26320 -8.65912 -3.93256 1.000 10.94112 65 CYS B C 1
ATOM 1367 O O . CYS B 1 45 ? 3.26909 -7.95038 -3.90082 1.000 12.82275 65 CYS B O 1
ATOM 1370 N N . GLY B 1 46 ? 2.31906 -9.98343 -3.91401 1.000 10.40016 66 GLY B N 1
ATOM 1371 C CA . GLY B 1 46 ? 3.56850 -10.71124 -3.99205 1.000 11.51884 66 GLY B CA 1
ATOM 1372 C C . GLY B 1 46 ? 4.13772 -11.21343 -2.67830 1.000 10.78595 66 GLY B C 1
ATOM 1373 O O . GLY B 1 46 ? 5.34258 -11.53199 -2.63055 1.000 12.44810 66 GLY B O 1
ATOM 1374 N N A LYS B 1 47 ? 3.32764 -11.29520 -1.62198 0.500 11.37456 67 LYS B N 1
ATOM 1375 N N B LYS B 1 47 ? 3.33968 -11.29941 -1.61601 0.500 10.98794 67 LYS B N 1
ATOM 1376 C CA A LYS B 1 47 ? 3.74515 -11.82774 -0.33035 0.500 12.20043 67 LYS B CA 1
ATOM 1377 C CA B LYS B 1 47 ? 3.77820 -11.85194 -0.33922 0.500 11.55957 67 LYS B CA 1
ATOM 1378 C C A LYS B 1 47 ? 5.04032 -11.19717 0.19193 0.500 11.95690 67 LYS B C 1
ATOM 1379 C C B LYS B 1 47 ? 5.05195 -11.19723 0.20574 0.500 11.60153 67 LYS B C 1
ATOM 1380 O O A LYS B 1 47 ? 5.97572 -11.90652 0.56939 0.500 13.21336 67 LYS B O 1
ATOM 1381 O O B LYS B 1 47 ? 5.98332 -11.89012 0.62186 0.500 12.77170 67 LYS B O 1
ATOM 1392 N N . PRO B 1 48 ? 5.11936 -9.86991 0.24650 1.000 11.43260 68 PRO B N 1
ATOM 1393 C CA . PRO B 1 48 ? 6.31792 -9.23259 0.80940 1.000 11.13675 68 PRO B CA 1
ATOM 1394 C C . PRO B 1 48 ? 6.44797 -9.49806 2.30625 1.000 12.21050 68 PRO B C 1
ATOM 1395 O O . PRO B 1 48 ? 5.48330 -9.73795 3.02048 1.000 11.50974 68 PRO B O 1
ATOM 1399 N N . GLY B 1 49 ? 7.68390 -9.41192 2.79441 1.000 12.45362 69 GLY B N 1
ATOM 1400 C CA . GLY B 1 49 ? 7.93181 -9.57778 4.21302 1.000 13.52254 69 GLY B CA 1
ATOM 1401 C C . GLY B 1 49 ? 7.90279 -11.02974 4.65337 1.000 15.49032 69 GLY B C 1
ATOM 1402 O O . GLY B 1 49 ? 7.98074 -11.96390 3.85645 1.000 17.42863 69 GLY B O 1
ATOM 1403 N N . GLY B 1 50 ? 7.79757 -11.21048 5.97349 1.000 16.91234 70 GLY B N 1
ATOM 1404 C CA . GLY B 1 50 ? 7.93288 -12.52412 6.56608 1.000 17.62600 70 GLY B CA 1
ATOM 1405 C C . GLY B 1 50 ? 6.67353 -13.34036 6.64517 1.000 18.38781 70 GLY B C 1
ATOM 1406 O O . GLY B 1 50 ? 6.73102 -14.53656 6.94295 1.000 20.90021 70 GLY B O 1
ATOM 1407 N N . GLY B 1 51 ? 5.53978 -12.72270 6.37411 1.000 15.16919 71 GLY B N 1
ATOM 1408 C CA . GLY B 1 51 ? 4.25562 -13.35597 6.56352 1.000 13.94178 71 GLY B CA 1
ATOM 1409 C C . GLY B 1 51 ? 3.18228 -12.30093 6.47055 1.000 12.30358 71 GLY B C 1
ATOM 1410 O O . GLY B 1 51 ? 3.46237 -11.10413 6.41330 1.000 12.64205 71 GLY B O 1
ATOM 1411 N N . TYR B 1 52 ? 1.93471 -12.77705 6.43350 1.000 11.67206 72 TYR B N 1
ATOM 1412 C CA . TYR B 1 52 ? 0.79921 -11.88585 6.20021 1.000 10.28688 72 TYR B CA 1
ATOM 1413 C C . TYR B 1 52 ? 0.66801 -10.82854 7.29280 1.000 11.00388 72 TYR B C 1
ATOM 1414 O O . TYR B 1 52 ? 0.73269 -9.62722 7.01670 1.000 10.55126 72 TYR B O 1
ATOM 1423 N N . GLU B 1 53 ? 0.46787 -11.25369 8.54665 1.000 11.82799 73 GLU B N 1
ATOM 1424 C CA . GLU B 1 53 ? 0.27319 -10.25941 9.59871 1.000 12.13442 73 GLU B CA 1
ATOM 1425 C C . GLU B 1 53 ? 1.56853 -9.51902 9.88599 1.000 12.87594 73 GLU B C 1
ATOM 1426 O O . GLU B 1 53 ? 1.56594 -8.30610 10.15764 1.000 13.40338 73 GLU B O 1
ATOM 1432 N N A SER B 1 54 ? 2.70025 -10.20957 9.83025 0.500 12.21235 74 SER B N 1
ATOM 1433 N N B SER B 1 54 ? 2.68847 -10.23885 9.84712 0.500 12.26819 74 SER B N 1
ATOM 1434 C CA A SER B 1 54 ? 3.94038 -9.51981 10.16334 0.500 14.24289 74 SER B CA 1
ATOM 1435 C CA B SER B 1 54 ? 3.98232 -9.61504 10.09518 0.500 14.27171 74 SER B CA 1
ATOM 1436 C C A SER B 1 54 ? 4.25174 -8.41892 9.15483 0.500 13.12245 74 SER B C 1
ATOM 1437 C C B SER B 1 54 ? 4.20127 -8.43621 9.16366 0.500 13.00779 74 SER B C 1
ATOM 1438 O O A SER B 1 54 ? 4.79375 -7.36888 9.52326 0.500 14.91460 74 SER B O 1
ATOM 1439 O O B SER B 1 54 ? 4.62596 -7.35693 9.59626 0.500 14.45042 74 SER B O 1
ATOM 1444 N N . CYS B 1 55 ? 3.89154 -8.61539 7.88816 1.000 12.07074 75 CYS B N 1
ATOM 1445 C CA . CYS B 1 55 ? 4.04726 -7.53139 6.92967 1.000 11.15422 75 CYS B CA 1
ATOM 1446 C C . CYS B 1 55 ? 2.98099 -6.46523 7.12327 1.000 10.97459 75 CYS B C 1
ATOM 1447 O O . CYS B 1 55 ? 3.28738 -5.27114 7.23589 1.000 11.27440 75 CYS B O 1
ATOM 1450 N N . THR B 1 56 ? 1.70453 -6.86220 7.08997 1.000 10.48471 76 THR B N 1
ATOM 1451 C CA . THR B 1 56 ? 0.64056 -5.87703 6.94546 1.000 10.49289 76 THR B CA 1
ATOM 1452 C C . THR B 1 56 ? 0.35922 -5.09825 8.22415 1.000 10.13822 76 THR B C 1
ATOM 1453 O O . THR B 1 56 ? -0.25922 -4.03559 8.14965 1.000 10.88513 76 THR B O 1
ATOM 1457 N N . LYS B 1 57 ? 0.81838 -5.57542 9.38262 1.000 10.49515 77 LYS B N 1
ATOM 1458 C CA . LYS B 1 57 ? 0.74352 -4.74930 10.59992 1.000 11.58848 77 LYS B CA 1
ATOM 1459 C C . LYS B 1 57 ? 1.70228 -3.56488 10.53047 1.000 11.97979 77 LYS B C 1
ATOM 1460 O O . LYS B 1 57 ? 1.52031 -2.58740 11.26224 1.000 13.34655 77 LYS B O 1
ATOM 1466 N N . ASN B 1 58 ? 2.71651 -3.65176 9.67507 1.000 11.44781 78 ASN B N 1
ATOM 1467 C CA . ASN B 1 58 ? 3.82325 -2.70952 9.61179 1.000 12.76268 78 ASN B CA 1
ATOM 1468 C C . ASN B 1 58 ? 3.59215 -1.72338 8.46730 1.000 11.58903 78 ASN B C 1
ATOM 1469 O O . ASN B 1 58 ? 3.19800 -2.11384 7.35887 1.000 11.51171 78 ASN B O 1
ATOM 1474 N N . LYS B 1 59 ? 3.85094 -0.43784 8.72596 1.000 11.85153 79 LYS B N 1
ATOM 1475 C CA . LYS B 1 59 ? 3.55204 0.57841 7.71704 1.000 12.52985 79 LYS B CA 1
ATOM 1476 C C . LYS B 1 59 ? 4.42952 0.42964 6.48193 1.000 11.78706 79 LYS B C 1
ATOM 1477 O O . LYS B 1 59 ? 3.92934 0.50954 5.35167 1.000 12.62355 79 LYS B O 1
ATOM 1483 N N . ALA B 1 60 ? 5.73303 0.22034 6.66027 1.000 13.83221 80 ALA B N 1
ATOM 1484 C CA . ALA B 1 60 ? 6.61951 0.16999 5.49818 1.000 14.09382 80 ALA B CA 1
ATOM 1485 C C . ALA B 1 60 ? 6.33553 -1.04558 4.62809 1.000 12.87890 80 ALA B C 1
ATOM 1486 O O . ALA B 1 60 ? 6.25887 -0.92992 3.40299 1.000 13.23964 80 ALA B O 1
ATOM 1488 N N . CYS B 1 61 ? 6.16736 -2.22456 5.23456 1.000 12.18324 81 CYS B N 1
ATOM 1489 C CA . CYS B 1 61 ? 5.89471 -3.40209 4.41850 1.000 12.00280 81 CYS B CA 1
ATOM 1490 C C . CYS B 1 61 ? 4.52942 -3.27282 3.74791 1.000 11.29716 81 CYS B C 1
ATOM 1491 O O . CYS B 1 61 ? 4.35630 -3.63756 2.57242 1.000 11.07709 81 CYS B O 1
ATOM 1494 N N . SER B 1 62 ? 3.55600 -2.69999 4.45880 1.000 10.41507 82 SER B N 1
ATOM 1495 C CA . SER B 1 62 ? 2.26662 -2.44875 3.82732 1.000 9.14906 82 SER B CA 1
ATOM 1496 C C . SER B 1 62 ? 2.41530 -1.56397 2.60984 1.000 8.95530 82 SER B C 1
ATOM 1497 O O . SER B 1 62 ? 1.73390 -1.79948 1.60394 1.000 9.65019 82 SER B O 1
ATOM 1500 N N . GLU B 1 63 ? 3.22340 -0.50077 2.71426 1.000 10.14768 83 GLU B N 1
ATOM 1501 C CA . GLU B 1 63 ? 3.38290 0.38544 1.56055 1.000 10.54809 83 GLU B CA 1
ATOM 1502 C C . GLU B 1 63 ? 4.05664 -0.32252 0.39278 1.000 10.60656 83 GLU B C 1
ATOM 1503 O O . GLU B 1 63 ? 3.70095 -0.08599 -0.76678 1.000 11.17006 83 GLU B O 1
ATOM 1509 N N . THR B 1 64 ? 5.03134 -1.18992 0.65748 1.000 10.66633 84 THR B N 1
ATOM 1510 C CA . THR B 1 64 ? 5.60168 -1.98982 -0.42119 1.000 11.81055 84 THR B CA 1
ATOM 1511 C C . THR B 1 64 ? 4.50794 -2.79573 -1.09978 1.000 10.98871 84 THR B C 1
ATOM 1512 O O . THR B 1 64 ? 4.45712 -2.88913 -2.33377 1.000 11.90061 84 THR B O 1
ATOM 1516 N N . CYS B 1 65 ? 3.63194 -3.39659 -0.29771 1.000 10.10353 85 CYS B N 1
ATOM 1517 C CA . CYS B 1 65 ? 2.52973 -4.18730 -0.83143 1.000 8.72007 85 CYS B CA 1
ATOM 1518 C C . CYS B 1 65 ? 1.58623 -3.33050 -1.66211 1.000 9.04191 85 CYS B C 1
ATOM 1519 O O . CYS B 1 65 ? 1.26702 -3.68760 -2.81210 1.000 9.85061 85 CYS B O 1
ATOM 1522 N N . VAL B 1 66 ? 1.12432 -2.20733 -1.09969 1.000 8.92829 86 VAL B N 1
ATOM 1523 C CA . VAL B 1 66 ? 0.20235 -1.34950 -1.83707 1.000 9.76272 86 VAL B CA 1
ATOM 1524 C C . VAL B 1 66 ? 0.83006 -0.89629 -3.15030 1.000 8.75816 86 VAL B C 1
ATOM 1525 O O . VAL B 1 66 ? 0.18513 -0.93349 -4.20127 1.000 8.94404 86 VAL B O 1
ATOM 1529 N N . ARG B 1 67 ? 2.08095 -0.43421 -3.11177 1.000 9.17670 87 ARG B N 1
ATOM 1530 C CA . ARG B 1 67 ? 2.70587 0.02965 -4.34468 1.000 9.95199 87 ARG B CA 1
ATOM 1531 C C . ARG B 1 67 ? 2.77410 -1.08090 -5.39062 1.000 9.65983 87 ARG B C 1
ATOM 1532 O O . ARG B 1 67 ? 2.51702 -0.84863 -6.58290 1.000 9.78892 87 ARG B O 1
ATOM 1540 N N . ALA B 1 68 ? 3.12364 -2.30514 -4.97426 1.000 9.96891 88 ALA B N 1
ATOM 1541 C CA . ALA B 1 68 ? 3.19044 -3.40717 -5.93509 1.000 10.20499 88 ALA B CA 1
ATOM 1542 C C . ALA B 1 68 ? 1.80859 -3.73753 -6.48732 1.000 9.49258 88 ALA B C 1
ATOM 1543 O O . ALA B 1 68 ? 1.66149 -4.05649 -7.68008 1.000 10.13601 88 ALA B O 1
ATOM 1545 N N A TYR B 1 69 ? 0.76703 -3.70083 -5.63055 0.500 8.68578 89 TYR B N 1
ATOM 1546 N N B TYR B 1 69 ? 0.80729 -3.66890 -5.61830 0.500 9.06795 89 TYR B N 1
ATOM 1547 C CA A TYR B 1 69 ? -0.59964 -4.02864 -6.05563 0.500 8.70880 89 TYR B CA 1
ATOM 1548 C CA B TYR B 1 69 ? -0.55727 -3.93760 -6.00950 0.500 8.94362 89 TYR B CA 1
ATOM 1549 C C A TYR B 1 69 ? -1.07153 -3.04418 -7.11699 0.500 7.84126 89 TYR B C 1
ATOM 1550 C C B TYR B 1 69 ? -1.02303 -2.91221 -7.03778 0.500 8.08295 89 TYR B C 1
ATOM 1551 O O A TYR B 1 69 ? -1.67939 -3.43902 -8.12513 0.500 8.26945 89 TYR B O 1
ATOM 1552 O O B TYR B 1 69 ? -1.63271 -3.26940 -8.05911 0.500 8.32690 89 TYR B O 1
ATOM 1569 N N A MET B 1 70 ? -0.78800 -1.75073 -6.91404 0.500 7.71706 90 MET B N 1
ATOM 1570 N N B MET B 1 70 ? -0.70379 -1.63115 -6.81021 0.500 8.27867 90 MET B N 1
ATOM 1571 C CA A MET B 1 70 ? -1.26133 -0.73847 -7.85592 0.500 7.66204 90 MET B CA 1
ATOM 1572 C CA B MET B 1 70 ? -1.14004 -0.59093 -7.74022 0.500 8.23017 90 MET B CA 1
ATOM 1573 C C A MET B 1 70 ? -0.58035 -0.89096 -9.20751 0.500 7.30900 90 MET B C 1
ATOM 1574 C C B MET B 1 70 ? -0.48588 -0.76610 -9.10403 0.500 8.18500 90 MET B C 1
ATOM 1575 O O A MET B 1 70 ? -1.22445 -0.76642 -10.25575 0.500 8.05408 90 MET B O 1
ATOM 1576 O O B MET B 1 70 ? -1.12216 -0.55682 -10.14612 0.500 8.52060 90 MET B O 1
ATOM 1585 N N A LYS B 1 71 ? 0.73015 -1.14074 -9.21063 0.400 7.79749 91 LYS B N 1
ATOM 1586 N N B LYS B 1 71 ? 0.80064 -1.12878 -9.12396 0.600 7.92637 91 LYS B N 1
ATOM 1587 C CA A LYS B 1 71 ? 1.41411 -1.37169 -10.47590 0.400 9.23646 91 LYS B CA 1
ATOM 1588 C CA B LYS B 1 71 ? 1.46360 -1.33787 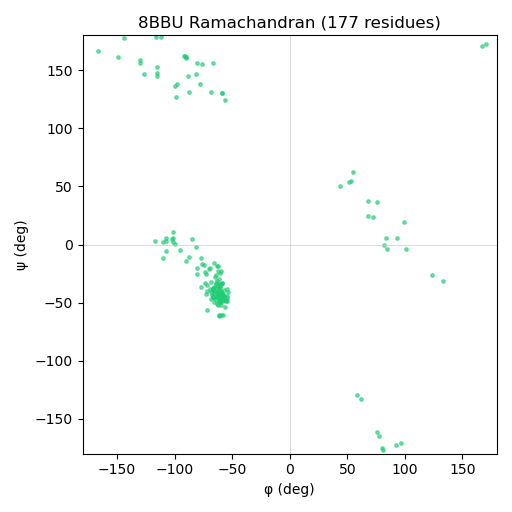-10.40611 0.600 8.96338 91 LYS B CA 1
ATOM 1589 C C A LYS B 1 71 ? 0.89105 -2.63629 -11.14314 0.400 8.81548 91 LYS B C 1
ATOM 1590 C C B LYS B 1 71 ? 0.89623 -2.56345 -11.11302 0.600 8.38410 91 LYS B C 1
ATOM 1591 O O A LYS B 1 71 ? 0.66582 -2.67228 -12.36551 0.400 8.56867 91 LYS B O 1
ATOM 1592 O O B LYS B 1 71 ? 0.65349 -2.54166 -12.33420 0.600 9.69566 91 LYS B O 1
ATOM 1603 N N A ARG B 1 72 ? 0.68823 -3.68939 -10.35246 0.600 8.72453 92 ARG B N 1
ATOM 1604 N N B ARG B 1 72 ? 0.68662 -3.65122 -10.37084 0.400 8.61066 92 ARG B N 1
ATOM 1605 C CA A ARG B 1 72 ? 0.21530 -4.94714 -10.91520 0.600 8.77473 92 ARG B CA 1
ATOM 1606 C CA B ARG B 1 72 ? 0.23207 -4.89130 -10.99262 0.400 8.82029 92 ARG B CA 1
ATOM 1607 C C A ARG B 1 72 ? -1.17001 -4.81674 -11.53439 0.600 7.70728 92 ARG B C 1
ATOM 1608 C C B ARG B 1 72 ? -1.16922 -4.76420 -11.57849 0.400 7.86873 92 ARG B C 1
ATOM 1609 O O A ARG B 1 72 ? -1.43950 -5.39797 -12.59035 0.600 8.01052 92 ARG B O 1
ATOM 1610 O O B ARG B 1 72 ? -1.44155 -5.28839 -12.66359 0.400 8.22560 92 ARG B O 1
ATOM 1625 N N . TYR B 1 73 ? -2.08037 -4.09259 -10.87329 1.000 7.42667 93 TYR B N 1
ATOM 1626 C CA . TYR B 1 73 ? -3.49417 -4.12436 -11.23787 1.000 7.65014 93 TYR B CA 1
ATOM 1627 C C . TYR B 1 73 ? -4.05946 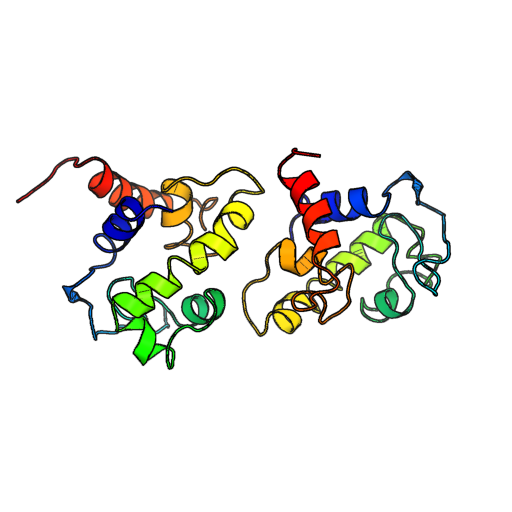-2.84030 -11.82835 1.000 8.05271 93 TYR B C 1
ATOM 1628 O O . TYR B 1 73 ? -5.18468 -2.87829 -12.33551 1.000 7.65120 93 TYR B O 1
ATOM 1637 N N . GLY B 1 74 ? -3.33681 -1.71050 -11.79206 1.000 7.63253 94 GLY B N 1
ATOM 1638 C CA . GLY B 1 74 ? -3.93946 -0.45857 -12.23240 1.000 8.36410 94 GLY B CA 1
ATOM 1639 C C . GLY B 1 74 ? -4.40374 -0.47225 -13.68390 1.000 7.85718 94 GLY B C 1
ATOM 1640 O O . GLY B 1 74 ? -5.60819 -0.29488 -13.96258 1.000 7.86595 94 GLY B O 1
ATOM 1641 N N . THR B 1 75 ? -3.46540 -0.69426 -14.62214 1.000 8.17880 95 THR B N 1
ATOM 1642 C CA . THR B 1 75 ? -3.83679 -0.66426 -16.02809 1.000 8.82991 95 THR B CA 1
ATOM 1643 C C . THR B 1 75 ? -4.63313 -1.89999 -16.42776 1.000 8.69805 95 THR B C 1
ATOM 1644 O O . THR B 1 75 ? -5.42238 -1.83846 -17.39607 1.000 10.66343 95 THR B O 1
ATOM 1648 N N . PHE B 1 76 ? -4.48020 -3.00315 -15.68504 1.000 8.48160 96 PHE B N 1
ATOM 1649 C CA . PHE B 1 76 ? -5.37507 -4.13227 -15.86674 1.000 8.69624 96 PHE B CA 1
ATOM 1650 C C . PHE B 1 76 ? -6.81634 -3.70943 -15.60222 1.000 8.50118 96 PHE B C 1
ATOM 1651 O O . PHE B 1 76 ? -7.71322 -3.94277 -16.42751 1.000 9.51234 96 PHE B O 1
ATOM 1659 N N . CYS B 1 77 ? -7.05467 -3.08362 -14.44728 1.000 7.42221 97 CYS B N 1
ATOM 1660 C CA . CYS B 1 77 ? -8.42364 -2.72835 -14.11197 1.000 7.73510 97 CYS B CA 1
ATOM 1661 C C . CYS B 1 77 ? -9.01256 -1.75375 -15.11990 1.000 7.47960 97 CYS B C 1
ATOM 1662 O O . CYS B 1 77 ? -10.19180 -1.86880 -15.48728 1.000 8.62934 97 CYS B O 1
ATOM 1665 N N . THR B 1 78 ? -8.21862 -0.77495 -15.55587 1.000 8.11895 98 THR B N 1
ATOM 1666 C CA . THR B 1 78 ? -8.75152 0.25854 -16.44755 1.000 9.82063 98 THR B CA 1
ATOM 1667 C C . THR B 1 78 ? -8.81811 -0.18661 -17.89778 1.000 10.54571 98 THR B C 1
ATOM 1668 O O . THR B 1 78 ? -9.27581 0.59987 -18.74318 1.000 13.50223 98 THR B O 1
ATOM 1672 N N . GLY B 1 79 ? -8.36437 -1.39808 -18.21799 1.000 9.79714 99 GLY B N 1
ATOM 1673 C CA . GLY B 1 79 ? -8.34382 -1.82547 -19.61706 1.000 11.13382 99 GLY B CA 1
ATOM 1674 C C .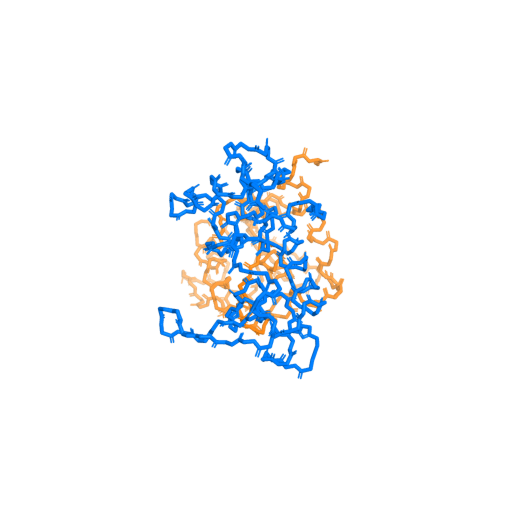 GLY B 1 79 ? -7.34399 -1.06448 -20.46325 1.000 11.57691 99 GLY B C 1
ATOM 1675 O O . GLY B 1 79 ? -7.63673 -0.75138 -21.62802 1.000 13.99902 99 GLY B O 1
ATOM 1676 N N . GLY B 1 80 ? -6.17910 -0.73319 -19.90138 1.000 9.32315 100 GLY B N 1
ATOM 1677 C CA . GLY B 1 80 ? -5.10736 -0.13383 -20.67259 1.000 10.58666 100 GLY B CA 1
ATOM 1678 C C . GLY B 1 80 ? -5.10307 1.36362 -20.64913 1.000 10.42473 100 GLY B C 1
ATOM 1679 O O . GLY B 1 80 ? -4.25632 1.96857 -21.31352 1.000 12.37251 100 GLY B O 1
ATOM 1680 N N . ARG B 1 81 ? -5.97017 1.99268 -19.86882 1.000 10.00580 101 ARG B N 1
ATOM 1681 C CA . ARG B 1 81 ? -6.00100 3.43433 -19.74989 1.000 9.53654 101 ARG B CA 1
ATOM 1682 C C . ARG B 1 81 ? -5.03859 3.83947 -18.63673 1.000 8.75086 101 ARG B C 1
ATOM 1683 O O . ARG B 1 81 ? -4.93599 3.16670 -17.60773 1.000 9.42848 101 ARG B O 1
ATOM 1691 N N . THR B 1 82 ? -4.37929 4.97529 -18.78744 1.000 8.11464 102 THR B N 1
ATOM 1692 C CA . THR B 1 82 ? -3.55210 5.46903 -17.68778 1.000 7.98023 102 THR B CA 1
ATOM 1693 C C . THR B 1 82 ? -4.41174 5.61535 -16.43111 1.000 7.34885 102 THR B C 1
ATOM 1694 O O . THR B 1 82 ? -5.43473 6.31824 -16.47175 1.000 8.14616 102 THR B O 1
ATOM 1698 N N . PRO B 1 83 ? -4.05649 4.98563 -15.30838 1.000 7.29663 103 PRO B N 1
ATOM 1699 C CA . PRO B 1 83 ? -4.90712 5.08017 -14.11464 1.000 8.47642 103 PRO B CA 1
ATOM 1700 C C . PRO B 1 83 ? -4.75845 6.42180 -13.41905 1.000 6.87991 103 PRO B C 1
ATOM 1701 O O . PRO B 1 83 ? -3.71234 7.07095 -13.48570 1.000 9.21263 103 PRO B O 1
ATOM 1705 N N . THR B 1 84 ? -5.80289 6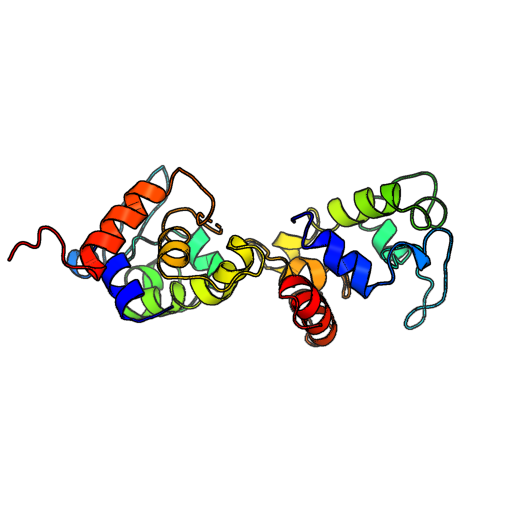.78767 -12.69232 1.000 8.05922 104 THR B N 1
ATOM 1706 C CA . THR B 1 84 ? -5.73262 7.94730 -11.81723 1.000 9.10705 104 THR B CA 1
ATOM 1707 C C . THR B 1 84 ? -5.79525 7.50711 -10.36230 1.000 7.96326 104 THR B C 1
ATOM 1708 O O . THR B 1 84 ? -5.95774 6.33965 -10.06282 1.000 8.07169 104 THR B O 1
ATOM 1712 N N . CYS B 1 85 ? -5.71481 8.47595 -9.43586 1.000 8.21512 1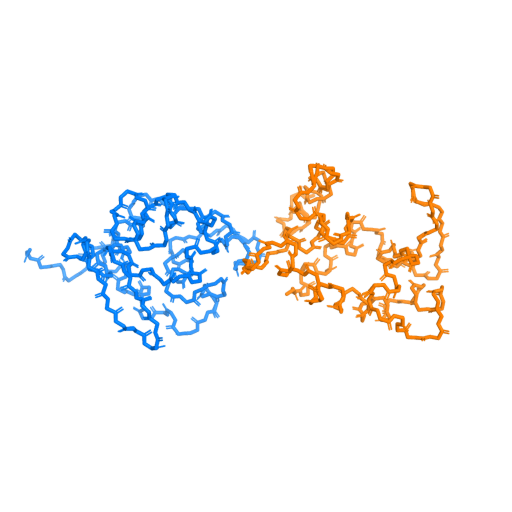05 CYS B N 1
ATOM 1713 C CA . CYS B 1 85 ? -5.87705 8.10878 -8.02889 1.000 8.21529 105 CYS B CA 1
ATOM 1714 C C . CYS B 1 85 ? -7.25092 7.50589 -7.76456 1.000 8.79044 105 CYS B C 1
ATOM 1715 O O . CYS B 1 85 ? -7.38107 6.59506 -6.94337 1.000 9.02939 105 CYS B O 1
ATOM 1718 N N . GLN B 1 86 ? -8.28392 7.96910 -8.48120 1.000 8.66511 106 GLN B N 1
ATOM 1719 C CA . GLN B 1 86 ? -9.58635 7.33080 -8.35427 1.000 8.85021 106 GLN B CA 1
ATOM 1720 C C . GLN B 1 86 ? -9.47781 5.84052 -8.63594 1.000 7.75763 106 GLN B C 1
ATOM 1721 O O . GLN B 1 86 ? -9.99830 5.00917 -7.87666 1.000 9.19104 106 GLN B O 1
ATOM 1727 N N . ASP B 1 87 ? -8.80187 5.47720 -9.73147 1.000 7.49588 107 ASP B N 1
ATOM 1728 C CA . ASP B 1 87 ? -8.62361 4.06902 -10.01955 1.000 7.81701 107 ASP B CA 1
ATOM 1729 C C . ASP B 1 87 ? -7.85771 3.35759 -8.91766 1.000 7.58654 107 ASP B C 1
ATOM 1730 O O . ASP B 1 87 ? -8.25323 2.27201 -8.48838 1.000 7.91839 107 ASP B O 1
ATOM 1735 N N . TYR B 1 88 ? -6.71731 3.91538 -8.50343 1.000 7.97627 108 TYR B N 1
ATOM 1736 C CA . TYR B 1 88 ? -5.89201 3.25732 -7.50239 1.000 7.59261 108 TYR B CA 1
ATOM 1737 C C . TYR B 1 88 ? -6.64732 3.07706 -6.19180 1.000 7.80223 108 TYR B C 1
ATOM 1738 O O . TYR B 1 88 ? -6.60219 2.00341 -5.57005 1.000 8.18581 108 TYR B O 1
ATOM 1747 N N . ALA B 1 89 ? -7.30938 4.14215 -5.72052 1.000 8.10709 109 ALA B N 1
ATOM 1748 C CA . ALA B 1 89 ? -8.06794 4.04260 -4.46811 1.000 8.54500 109 ALA B CA 1
ATOM 1749 C C . ALA B 1 89 ? -9.14770 2.97535 -4.58099 1.000 8.76497 109 ALA B C 1
ATOM 1750 O O . ALA B 1 89 ? -9.36721 2.17213 -3.65601 1.000 9.79936 109 ALA B O 1
ATOM 1752 N N . ARG B 1 90 ? -9.83803 2.94597 -5.70972 1.000 9.08596 110 ARG B N 1
ATOM 1753 C CA . ARG B 1 90 ? -10.93231 1.99873 -5.87633 1.000 9.05072 110 ARG B CA 1
ATOM 1754 C C . ARG B 1 90 ? -10.43895 0.55808 -5.99669 1.000 8.52657 110 ARG B C 1
ATOM 1755 O O . ARG B 1 90 ? -11.11825 -0.35747 -5.52348 1.000 9.61778 110 ARG B O 1
ATOM 1763 N N A ILE B 1 91 ? -9.27524 0.37399 -6.61509 0.500 7.89404 111 ILE B N 1
ATOM 1764 N N B ILE B 1 91 ? -9.26372 0.31118 -6.61034 0.500 7.92138 111 ILE B N 1
ATOM 1765 C CA A ILE B 1 91 ? -8.61002 -0.91305 -6.63533 0.500 7.57630 111 ILE B CA 1
ATOM 1766 C CA B ILE B 1 91 ? -8.72092 -1.05010 -6.56508 0.500 8.27195 111 ILE B CA 1
ATOM 1767 C C A ILE B 1 91 ? -8.22000 -1.32759 -5.21763 0.500 8.30047 111 ILE B C 1
ATOM 1768 C C B ILE B 1 91 ? -8.18290 -1.37850 -5.17724 0.500 8.90076 111 ILE B C 1
ATOM 1769 O O A ILE B 1 91 ? -8.41698 -2.48106 -4.81398 0.500 8.40591 111 ILE B O 1
ATOM 1770 O O B ILE B 1 91 ? -8.19143 -2.54688 -4.76567 0.500 9.52232 111 ILE B O 1
ATOM 1779 N N . HIS B 1 92 ? -7.71242 -0.38321 -4.41459 1.000 8.38812 112 HIS B N 1
ATOM 1780 C CA . HIS B 1 92 ? -7.33095 -0.71091 -3.04763 1.000 9.32250 112 HIS B CA 1
ATOM 1781 C C . HIS B 1 92 ? -8.51279 -1.27548 -2.27699 1.000 10.13011 112 HIS B C 1
ATOM 1782 O O . HIS B 1 92 ? -8.40284 -2.30365 -1.59935 1.000 12.20991 112 HIS B O 1
ATOM 1789 N N . ASN B 1 93 ? -9.65721 -0.61572 -2.39375 1.000 9.86717 113 ASN B N 1
ATOM 1790 C CA . ASN B 1 93 ? -10.82818 -1.00734 -1.61767 1.000 11.24230 113 ASN B CA 1
ATOM 1791 C C . ASN B 1 93 ? -11.52241 -2.24171 -2.19377 1.000 10.60951 113 ASN B C 1
ATOM 1792 O O . ASN B 1 93 ? -12.03302 -3.07446 -1.44226 1.000 11.88103 113 ASN B O 1
ATOM 1797 N N . GLY B 1 94 ? -11.56232 -2.37524 -3.51543 1.000 10.71362 114 GLY B N 1
ATOM 1798 C CA . GLY B 1 94 ? -12.44526 -3.32872 -4.15085 1.000 11.65253 114 GLY B CA 1
ATOM 1799 C C . GLY B 1 94 ? -11.78717 -4.44003 -4.93849 1.000 11.18370 114 GLY B C 1
ATOM 1800 O O . GLY B 1 94 ? -12.48797 -5.23790 -5.55869 1.000 13.83799 114 GLY B O 1
ATOM 1801 N N . GLY B 1 95 ? -10.46982 -4.49614 -4.93882 1.000 11.74653 115 GLY B N 1
ATOM 1802 C CA . GLY B 1 95 ? -9.77743 -5.56099 -5.62035 1.000 11.31283 115 GLY B CA 1
ATOM 1803 C C . GLY B 1 95 ? -9.42054 -5.19326 -7.03487 1.000 9.56703 115 GLY B C 1
ATOM 1804 O O . GLY B 1 95 ? -9.60362 -4.05217 -7.46654 1.000 10.74204 115 GLY B O 1
ATOM 1805 N N . PRO B 1 96 ? -8.91349 -6.16756 -7.79998 1.000 9.97422 116 PRO B N 1
ATOM 1806 C CA . PRO B 1 96 ? -8.40075 -5.87976 -9.14679 1.000 10.44737 116 PRO B CA 1
ATOM 1807 C C . PRO B 1 96 ? -9.41830 -5.28764 -10.09696 1.000 10.53905 116 PRO B C 1
ATOM 1808 O O . PRO B 1 96 ? -9.01872 -4.64626 -11.08471 1.000 12.04367 116 PRO B O 1
ATOM 1812 N N . ARG B 1 97 ? -10.71437 -5.49364 -9.86005 1.000 9.56221 117 ARG B N 1
ATOM 1813 C CA . ARG B 1 97 ? -11.78151 -4.89902 -10.66465 1.000 10.37871 117 ARG B CA 1
ATOM 1814 C C . ARG B 1 97 ? -12.41544 -3.69636 -9.97058 1.000 9.42085 117 ARG B C 1
ATOM 1815 O O . ARG B 1 97 ? -13.41741 -3.14750 -10.46150 1.000 10.19646 117 ARG B O 1
ATOM 1823 N N . GLY B 1 98 ? -11.80155 -3.21801 -8.88541 1.000 9.35494 118 GLY B N 1
ATOM 1824 C CA . GLY B 1 98 ? -12.46477 -2.21247 -8.06371 1.000 9.68301 118 GLY B CA 1
ATOM 1825 C C . GLY B 1 98 ? -12.68869 -0.88569 -8.76025 1.000 9.41247 118 GLY B C 1
ATOM 1826 O O . GLY B 1 98 ? -13.63081 -0.15137 -8.42389 1.000 10.56808 118 GLY B O 1
ATOM 1827 N N . CYS B 1 99 ? -11.84278 -0.54531 -9.72991 1.000 9.01029 119 CYS B N 1
ATOM 1828 C CA . CYS B 1 99 ? -11.94915 0.72637 -10.43933 1.000 9.34509 119 CYS B CA 1
ATOM 1829 C C . CYS B 1 99 ? -13.22913 0.82199 -11.25917 1.000 10.57500 119 CYS B C 1
ATOM 1830 O O . CYS B 1 99 ? -13.57518 1.91223 -11.69900 1.000 11.71938 119 CYS B O 1
ATOM 1833 N N . LYS B 1 100 ? -13.91314 -0.28807 -11.50497 1.000 10.76627 120 LYS B N 1
ATOM 1834 C CA . LYS B 1 100 ? -15.14106 -0.28920 -12.28124 1.000 13.92723 120 LYS B CA 1
ATOM 1835 C C . LYS B 1 100 ? -16.29537 -0.90890 -11.51344 1.000 15.28962 120 LYS B C 1
ATOM 1836 O O . LYS B 1 100 ? -17.29739 -1.29236 -12.11929 1.000 19.37505 120 LYS B O 1
ATOM 1842 N N A SER B 1 101 ? -16.17083 -1.00359 -10.19387 0.500 12.69855 121 SER B N 1
ATOM 1843 N N B SER B 1 101 ? -16.18663 -1.02330 -10.19525 0.500 15.01369 121 SER B N 1
ATOM 1844 C CA A SER B 1 101 ? -17.18811 -1.58426 -9.33336 0.500 12.53164 121 SER B CA 1
ATOM 1845 C CA B SER B 1 101 ? -17.21362 -1.67256 -9.39868 0.500 16.74181 121 SER B CA 1
ATOM 1846 C C A SER B 1 101 ? -18.01107 -0.45768 -8.72088 0.500 11.08467 121 SER B C 1
ATOM 1847 C C B SER B 1 101 ? -17.95518 -0.65044 -8.54675 0.500 16.12603 121 SER B C 1
ATOM 1848 O O A SER B 1 101 ? -17.47878 0.39069 -7.99018 0.500 10.22843 121 SER B O 1
ATOM 1849 O O B SER B 1 101 ? -17.41859 0.40223 -8.18038 0.500 16.95255 121 SER B O 1
ATOM 1854 N N A SER B 1 102 ? -19.31898 -0.47069 -8.97656 0.250 11.06741 122 SER B N 1
ATOM 1855 N N B SER B 1 102 ? -19.20548 -0.98866 -8.22405 0.500 14.57923 122 SER B N 1
ATOM 1856 N N C SER B 1 102 ? -19.39534 -0.39282 -9.06472 0.250 8.72916 122 SER B N 1
ATOM 1857 C CA A SER B 1 102 ? -20.19721 0.51302 -8.35309 0.250 11.01613 122 SER B CA 1
ATOM 1858 C CA B SER B 1 102 ? -20.07128 -0.13097 -7.41727 0.500 14.81594 122 SER B CA 1
ATOM 1859 C CA C SER B 1 102 ? -20.16509 0.64452 -8.39103 0.250 8.52386 122 SER B CA 1
ATOM 1860 C C A SER B 1 102 ? -20.05727 0.50346 -6.83613 0.250 10.44873 122 SER B C 1
ATOM 1861 C C B SER B 1 102 ? -19.65732 -0.08261 -5.95573 0.500 15.53743 122 SER B C 1
ATOM 1862 C C C SER B 1 102 ? -20.02620 0.52299 -6.87376 0.250 8.43209 122 SER B C 1
ATOM 1863 O O A SER B 1 102 ? -20.30136 1.52547 -6.18157 0.250 10.46406 122 SER B O 1
ATOM 1864 O O B SER B 1 102 ? -20.07114 0.83478 -5.23068 0.500 17.27245 122 SER B O 1
ATOM 1865 O O C SER B 1 102 ? -20.32397 1.47357 -6.14639 0.250 9.24479 122 SER B O 1
ATOM 1872 N N A ALA B 1 103 ? -19.68032 -0.63773 -6.26094 0.500 10.74583 123 ALA B N 1
ATOM 1873 N N B ALA B 1 103 ? -18.88134 -1.06449 -5.49842 0.500 14.96532 123 ALA B N 1
ATOM 1874 C CA A ALA B 1 103 ? -19.56662 -0.75148 -4.81396 0.500 10.27922 123 ALA B CA 1
ATOM 1875 C CA B ALA B 1 103 ? -18.55315 -1.18769 -4.08819 0.500 15.33246 123 ALA B CA 1
ATOM 1876 C C A ALA B 1 103 ? -18.37987 0.01202 -4.22049 0.500 10.04384 123 ALA B C 1
ATOM 1877 C C B ALA B 1 103 ? -17.55437 -0.14716 -3.63634 0.500 16.41546 123 ALA B C 1
ATOM 1878 O O A ALA B 1 103 ? -18.32536 0.12211 -2.98651 0.500 12.26328 123 ALA B O 1
ATOM 1879 O O B ALA B 1 103 ? -17.31316 -0.02154 -2.42836 0.500 18.51500 123 ALA B O 1
ATOM 1882 N N A THR B 1 104 ? -17.45961 0.56055 -5.03130 0.500 9.18818 124 THR B N 1
ATOM 1883 N N B THR B 1 104 ? -16.96847 0.58837 -4.56925 0.500 14.72339 124 THR B N 1
ATOM 1884 C CA A THR B 1 104 ? -16.28872 1.23916 -4.47371 0.500 9.16004 124 THR B CA 1
ATOM 1885 C CA B THR B 1 104 ? -15.92660 1.52258 -4.23325 0.500 13.94032 124 THR B CA 1
ATOM 1886 C C A THR B 1 104 ? -16.37334 2.76406 -4.55007 0.500 10.57808 124 THR B C 1
ATOM 1887 C C B THR B 1 104 ? -16.29105 2.97106 -4.51972 0.500 12.47993 124 THR B C 1
ATOM 1888 O O A THR B 1 104 ? -15.41861 3.45165 -4.18230 0.500 10.54129 124 THR B O 1
ATOM 1889 O O B THR B 1 104 ? -15.43771 3.83838 -4.30651 0.500 12.12826 124 THR B O 1
ATOM 1896 N N . VAL B 1 105 ? -17.50841 3.28361 -5.00158 1.000 12.02879 125 VAL B N 1
ATOM 1897 C CA . VAL B 1 105 ? -17.73872 4.70080 -5.28453 1.000 11.49391 125 VAL B CA 1
ATOM 1898 C C . VAL B 1 105 ? -17.69465 5.52163 -4.00620 1.000 12.38839 125 VAL B C 1
ATOM 1899 O O . VAL B 1 105 ? -17.11376 6.61273 -3.97828 1.000 12.98519 125 VAL B O 1
ATOM 1903 N N . GLY B 1 106 ? -18.34217 5.03563 -2.93616 1.000 13.55214 126 GLY B N 1
ATOM 1904 C CA . GLY B 1 106 ? -18.31749 5.78303 -1.68738 1.000 14.17844 126 GLY B CA 1
ATOM 1905 C C . GLY B 1 106 ? -16.91406 5.88389 -1.11760 1.000 13.73096 126 GLY B C 1
ATOM 1906 O O . GLY B 1 106 ? -16.53168 6.91254 -0.53298 1.000 14.40203 126 GLY B O 1
ATOM 1907 N N . TYR B 1 107 ? -16.10237 4.84523 -1.32399 1.000 12.93458 127 TYR B N 1
ATOM 1908 C CA . TYR B 1 107 ? -14.71840 4.88618 -0.85786 1.000 12.89453 127 TYR B CA 1
ATOM 1909 C C . TYR B 1 107 ? -13.93522 5.97492 -1.56226 1.000 12.16851 127 TYR B C 1
ATOM 1910 O O . TYR B 1 107 ? -13.23101 6.76759 -0.91626 1.000 12.74109 127 TYR B O 1
ATOM 1919 N N . TRP B 1 108 ? -14.04603 6.02485 -2.89048 1.000 11.82491 128 TRP B N 1
ATOM 1920 C CA . TRP B 1 108 ? -13.43892 7.11862 -3.63060 1.000 11.95983 128 TRP B CA 1
ATOM 1921 C C . TRP B 1 108 ? -13.90498 8.46947 -3.11599 1.000 12.24867 128 TRP B C 1
ATOM 1922 O O . TRP B 1 108 ? -13.09702 9.38261 -2.94559 1.000 11.71915 128 TRP B O 1
ATOM 1933 N N . ASN B 1 109 ? -15.20759 8.61935 -2.86934 1.000 12.18610 129 ASN B N 1
ATOM 1934 C CA . ASN B 1 109 ? -15.69067 9.90973 -2.39618 1.000 13.36604 129 ASN B CA 1
ATOM 1935 C C . ASN B 1 109 ? -14.93885 10.35196 -1.14180 1.000 12.93702 129 ASN B C 1
ATOM 1936 O O . ASN B 1 109 ? -14.62444 11.54360 -0.97623 1.000 14.01680 129 ASN B O 1
ATOM 1941 N N . LYS B 1 110 ? -14.63130 9.41481 -0.25127 1.000 13.28939 130 LYS B N 1
ATOM 1942 C CA . LYS B 1 110 ? -13.86891 9.76020 0.94795 1.000 14.26784 130 LYS B CA 1
ATOM 1943 C C . LYS B 1 110 ? -12.42925 10.14211 0.61500 1.000 12.89422 130 LYS B C 1
ATOM 1944 O O . LYS B 1 110 ? -11.89843 11.12123 1.15074 1.000 13.62670 130 LYS B O 1
ATOM 1949 N N . VAL B 1 111 ? -11.76363 9.34793 -0.22042 1.000 12.19469 131 VAL B N 1
ATOM 1950 C CA . VAL B 1 111 ? -10.39947 9.67780 -0.62536 1.000 11.05202 131 VAL B CA 1
ATOM 1951 C C . VAL B 1 111 ? -10.35656 11.03964 -1.30966 1.000 11.58160 131 VAL B C 1
ATOM 1952 O O . VAL B 1 111 ? -9.44767 11.83996 -1.06432 1.000 12.25103 131 VAL B O 1
ATOM 1956 N N . GLN B 1 112 ? -11.31692 11.30474 -2.20017 1.000 12.44777 132 GLN B N 1
ATOM 1957 C CA . GLN B 1 112 ? -11.36601 12.57275 -2.91866 1.000 13.19556 132 GLN B CA 1
ATOM 1958 C C . GLN B 1 112 ? -11.48139 13.75590 -1.96291 1.000 13.31885 132 GLN B C 1
ATOM 1959 O O . GLN B 1 112 ? -10.81744 14.77944 -2.15193 1.000 14.34706 132 GLN B O 1
ATOM 1965 N N . LYS B 1 113 ? -12.29748 13.62592 -0.91659 1.000 14.01716 133 LYS B N 1
ATOM 1966 C CA . LYS B 1 113 ? -12.41136 14.71048 0.05294 1.000 15.64259 133 LYS B CA 1
ATOM 1967 C C . LYS B 1 113 ? -11.06600 14.98345 0.70830 1.000 15.28908 133 LYS B C 1
ATOM 1968 O O . LYS B 1 113 ? -10.69326 16.15060 0.91772 1.000 16.41861 133 LYS B O 1
ATOM 1974 N N . CYS B 1 114 ? -10.31614 13.91931 1.01149 1.000 14.95142 134 CYS B N 1
ATOM 1975 C CA . CYS B 1 114 ? -8.96552 14.07038 1.54303 1.000 14.84488 134 CYS B CA 1
ATOM 1976 C C . CYS B 1 114 ? -8.05520 14.81380 0.55776 1.000 14.08788 134 CYS B C 1
ATOM 1977 O O . CYS B 1 114 ? -7.34990 15.76009 0.93688 1.000 15.17044 134 CYS B O 1
ATOM 1980 N N . LEU B 1 115 ? -8.11251 14.45217 -0.72874 1.000 13.69775 135 LEU B N 1
ATOM 1981 C CA . LEU B 1 115 ? -7.24618 15.09111 -1.72599 1.000 13.88587 135 LEU B CA 1
ATOM 1982 C C . LEU B 1 115 ? -7.60529 16.54777 -1.97136 1.000 15.21396 135 LEU B C 1
ATOM 1983 O O . LEU B 1 115 ? -6.71797 17.35803 -2.25493 1.000 17.07240 135 LEU B O 1
ATOM 1988 N N . ARG B 1 116 ? -8.87835 16.90182 -1.86548 1.000 14.61700 136 ARG B N 1
ATOM 1989 C CA . ARG B 1 116 ? -9.30319 18.25200 -2.16510 1.000 16.77490 136 ARG B CA 1
ATOM 1990 C C . ARG B 1 116 ? -9.39456 19.12529 -0.92770 1.000 16.73347 136 ARG B C 1
ATOM 1991 O O . ARG B 1 116 ? -9.64396 20.32214 -1.06524 1.000 18.82283 136 ARG B O 1
ATOM 1999 N N . GLY B 1 117 ? -9.18302 18.56795 0.26852 1.000 15.60717 137 GLY B N 1
ATOM 2000 C CA . GLY B 1 117 ? -9.25371 19.30876 1.51772 1.000 17.46672 137 GLY B CA 1
ATOM 2001 C C . GLY B 1 117 ? -10.64060 19.70416 1.96179 1.000 18.15471 137 GLY B C 1
ATOM 2002 O O . GLY B 1 117 ? -10.78524 20.66039 2.72122 1.000 17.62461 137 GLY B O 1
ATOM 2003 N N . THR B 1 118 ? -11.66969 18.99084 1.51651 1.000 19.39879 138 THR B N 1
ATOM 2004 C CA . THR B 1 118 ? -13.05097 19.34668 1.83008 1.000 25.28247 138 THR B CA 1
ATOM 2005 C C . THR B 1 118 ? -13.60995 18.46255 2.94187 1.000 32.17157 138 THR B C 1
ATOM 2006 O O . THR B 1 118 ? -14.79395 18.54958 3.27754 1.000 35.80135 138 THR B O 1
ATOM 2010 N N . HIS B 1 119 ? -12.76323 17.61700 3.51707 1.000 34.90260 139 HIS B N 1
ATOM 2011 C CA . HIS B 1 119 ? -13.17789 16.74054 4.60940 1.000 36.89887 139 HIS B CA 1
#

Foldseek 3Di:
DDPLLVVLLLVLQPHPVFQQHWDDDPRFIFGDSNRDTVVLCVQLPVPDDGDHVQRSHDVSVVSSLVSNCVVQQCVQVVRDDGDSLSSQQCSVPNSVRSVDPVRVVVSVSSVCSSVVPPHDD/DDPLLVVLLLVLQPHPVFQQHWDDDPHAIFGDSNRHGPVLCVLLPVPDDGDRRQRSHDVSVVSSLVSNCVVQQCVLVVNDDGDSLSSQQCSVPNSVRSPPPSCPVVSVSSVCSSVVDD

Radius of gyration: 20.83 Å; Cα contacts (8 Å, |Δi|>4): 445; chains: 2; bounding box: 29×53×57 Å

InterPro domains:
  IPR008597 Invertebrate-type lysozyme [PF05497] (24-134)
  IPR008597 Invertebrate-type lysozyme [PS51909] (19-136)
  IPR008597 Invertebrate-type lysozyme [PTHR11195] (15-136)
  IPR008597 Invertebrate-type lysozyme [cd16890] (25-131)
  IPR023346 Lysozyme-like domain superfamily [SSF53955] (4-113)

Sequence (239 aa):
FTDSCLRCICKKVEGCDSQIGKCGMDDVGSLLSCGPYQIKKPYWIDCGKPGGGYESCTKNKACSETCVRRAYMKRYGTFCTGGRRTPTCQDYARIIHNGGPRRGCKKSSSATVGYWNKVQKCLRGTHHHHFTDSSSCLRCICKVEGCDSQIGKCGMDDVGSLSSCGPYQIKKPYWIDDCGKKPGGGYESSCTKNKACSETCVRAYYMMKKRRYGTFCTGGRTPTCQDYARIIHNGGPRGCKSSSSSAATTVGYWNKVQKCLRGTH

Organism: Hirudo medicinalis (NCBI:txid6421)

Nearest PDB structures (foldseek):
  8bbw-assembly1_A  TM=9.974E-01  e=2.311E-19  Hirudo medicinalis
  4pj2-assembly2_C  TM=9.357E-01  e=5.991E-11  Meretrix lusoria
  2dqa-assembly1_B  TM=9.297E-01  e=2.496E-10  Ruditapes philippinarum
  3ayq-assembly1_A  TM=8.931E-01  e=5.685E-10  Meretrix lusoria
  1qsa-assembly1_A  TM=7.109E-01  e=1.395E-01  Escherichia coli

Solvent-accessible surface area: 12148 Å² total